Protein AF-A0A6J4K137-F1 (afdb_monomer_lite)

Radius of gyration: 15.62 Å; chains: 1; bounding box: 42×35×48 Å

Structure (mmCIF, N/CA/C/O backbone):
data_AF-A0A6J4K137-F1
#
_entry.id   AF-A0A6J4K137-F1
#
loop_
_atom_site.group_PDB
_atom_site.id
_atom_site.type_symbol
_atom_site.label_atom_id
_atom_site.label_alt_id
_atom_site.label_comp_id
_atom_site.label_asym_id
_atom_site.label_entity_id
_atom_site.label_seq_id
_atom_site.pdbx_PDB_ins_code
_atom_site.Cartn_x
_atom_site.Cartn_y
_atom_site.Cartn_z
_atom_site.occupancy
_atom_site.B_iso_or_equiv
_atom_site.auth_seq_id
_atom_site.auth_comp_id
_atom_site.auth_asym_id
_atom_site.auth_atom_id
_atom_site.pdbx_PDB_model_num
ATOM 1 N N . MET A 1 1 ? 2.353 -20.180 3.075 1.00 78.88 1 MET A N 1
ATOM 2 C CA . MET A 1 1 ? 1.249 -19.734 3.954 1.00 78.88 1 MET A CA 1
ATOM 3 C C . MET A 1 1 ? 0.317 -18.869 3.124 1.00 78.88 1 MET A C 1
ATOM 5 O O . MET A 1 1 ? 0.833 -18.218 2.222 1.00 78.88 1 MET A O 1
ATOM 9 N N . PRO A 1 2 ? -1.005 -18.871 3.358 1.00 92.12 2 PRO A N 1
ATOM 10 C CA . PRO A 1 2 ? -1.891 -17.942 2.659 1.00 92.12 2 PRO A CA 1
ATOM 11 C C . PRO A 1 2 ? -1.481 -16.498 2.978 1.00 92.12 2 PRO A C 1
ATOM 13 O O . PRO A 1 2 ? -0.993 -16.236 4.079 1.00 92.12 2 PRO A O 1
ATOM 16 N N . VAL A 1 3 ? -1.677 -15.563 2.051 1.00 95.50 3 VAL A N 1
ATOM 17 C CA . VAL A 1 3 ? -1.529 -14.118 2.314 1.00 95.50 3 VAL A CA 1
ATOM 18 C C . VAL A 1 3 ? -2.836 -13.545 2.871 1.00 95.50 3 VAL A C 1
ATOM 20 O O . VAL A 1 3 ? -3.879 -14.141 2.603 1.00 95.50 3 VAL A O 1
ATOM 23 N N . PRO A 1 4 ? -2.801 -12.465 3.674 1.00 97.25 4 PRO A N 1
ATOM 24 C CA . PRO A 1 4 ? -4.018 -11.869 4.219 1.00 97.25 4 PRO A CA 1
ATOM 25 C C . PRO A 1 4 ? -5.004 -11.445 3.124 1.00 97.25 4 PRO A C 1
ATOM 27 O O . PRO A 1 4 ? -4.607 -10.842 2.127 1.00 97.25 4 PRO A O 1
ATOM 30 N N . ASP A 1 5 ? -6.282 -11.757 3.315 1.00 97.38 5 ASP A N 1
ATOM 31 C CA . ASP A 1 5 ? -7.391 -11.313 2.468 1.00 97.38 5 ASP A CA 1
ATOM 32 C C . ASP A 1 5 ? -8.244 -10.239 3.170 1.00 97.38 5 ASP A C 1
ATOM 34 O O . ASP A 1 5 ? -7.930 -9.808 4.279 1.00 97.38 5 ASP A O 1
ATOM 38 N N . THR A 1 6 ? -9.335 -9.794 2.541 1.00 97.25 6 THR A N 1
ATOM 39 C CA . THR A 1 6 ? -10.244 -8.788 3.119 1.00 97.25 6 THR A CA 1
ATOM 40 C C . THR A 1 6 ? -10.779 -9.207 4.499 1.00 97.25 6 THR A C 1
ATOM 42 O O . THR A 1 6 ? -10.894 -8.370 5.394 1.00 97.25 6 THR A O 1
ATOM 45 N N . THR A 1 7 ? -11.064 -10.499 4.711 1.00 97.06 7 THR A N 1
ATOM 46 C CA . THR A 1 7 ? -11.598 -11.005 5.989 1.00 97.06 7 THR A CA 1
ATOM 47 C C . THR A 1 7 ? -10.530 -10.986 7.079 1.00 97.06 7 THR A C 1
ATOM 49 O O . THR A 1 7 ? -10.809 -10.590 8.211 1.00 97.06 7 THR A O 1
ATOM 52 N N . ASP A 1 8 ? -9.292 -11.353 6.742 1.00 97.75 8 ASP A N 1
ATOM 53 C CA . ASP A 1 8 ? -8.147 -11.192 7.637 1.00 97.75 8 ASP A CA 1
ATOM 54 C C . ASP A 1 8 ? -7.948 -9.712 8.014 1.00 97.75 8 ASP A C 1
ATOM 56 O O . ASP A 1 8 ? -7.799 -9.390 9.195 1.00 97.75 8 ASP A O 1
ATOM 60 N N . LEU A 1 9 ? -7.989 -8.799 7.038 1.00 97.69 9 LEU A N 1
ATOM 61 C CA . LEU A 1 9 ? -7.774 -7.364 7.262 1.00 97.69 9 LEU A CA 1
ATOM 62 C C . LEU A 1 9 ? -8.861 -6.710 8.120 1.00 97.69 9 LEU A C 1
ATOM 64 O O . LEU A 1 9 ? -8.550 -5.793 8.877 1.00 97.69 9 LEU A O 1
ATOM 68 N N . ALA A 1 10 ? -10.096 -7.213 8.085 1.00 96.94 10 ALA A N 1
ATOM 69 C CA . ALA A 1 10 ? -11.183 -6.731 8.940 1.00 96.94 10 ALA A CA 1
ATOM 70 C C . ALA A 1 10 ? -10.920 -6.935 10.448 1.00 96.94 10 ALA A C 1
ATOM 72 O O . ALA A 1 10 ? -11.607 -6.348 11.284 1.00 96.94 10 ALA A O 1
ATOM 73 N N . ARG A 1 11 ? -9.912 -7.740 10.818 1.00 96.38 11 ARG A N 1
ATOM 74 C CA . ARG A 1 11 ? -9.449 -7.912 12.207 1.00 96.38 11 ARG A CA 1
ATOM 75 C C . ARG A 1 11 ? -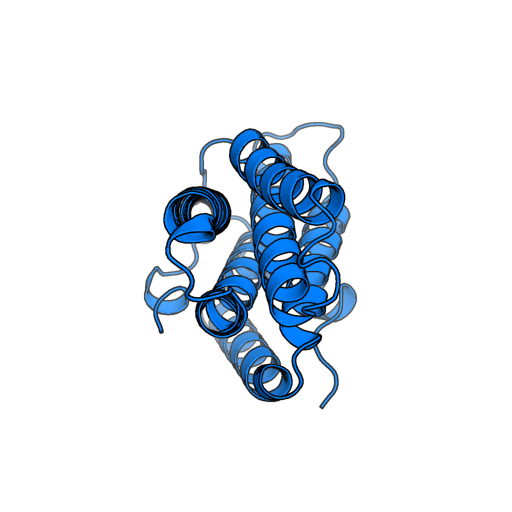8.590 -6.747 12.703 1.00 96.38 11 ARG A C 1
ATOM 77 O O . ARG A 1 11 ? -8.290 -6.691 13.894 1.00 96.38 11 ARG A O 1
ATOM 84 N N . LEU A 1 12 ? -8.146 -5.871 11.804 1.00 97.19 12 LEU A N 1
ATOM 85 C CA . LEU A 1 12 ? -7.357 -4.692 12.127 1.00 97.19 12 LEU A CA 1
ATOM 86 C C . LEU A 1 12 ? -8.262 -3.455 12.253 1.00 97.19 12 LEU A C 1
ATOM 88 O O . LEU A 1 12 ? -9.209 -3.290 11.469 1.00 97.19 12 LEU A O 1
ATOM 92 N N . PRO A 1 13 ? -7.933 -2.532 13.173 1.00 95.88 13 PRO A N 1
ATOM 93 C CA . PRO A 1 13 ? -8.450 -1.173 13.114 1.00 95.88 13 PRO A CA 1
ATOM 94 C C . PRO A 1 13 ? -8.166 -0.524 11.760 1.00 95.88 13 PRO A C 1
ATOM 96 O O . PRO A 1 13 ? -7.189 -0.867 11.085 1.00 95.88 13 PRO A O 1
ATOM 99 N N . LEU A 1 14 ? -8.999 0.444 11.382 1.00 93.12 14 LEU A N 1
ATOM 100 C CA . LEU A 1 14 ? -8.961 1.089 10.068 1.00 93.12 14 LEU A CA 1
ATOM 101 C C . LEU A 1 14 ? -7.546 1.555 9.689 1.00 93.12 14 LEU A C 1
ATOM 103 O O . LEU A 1 14 ? -7.057 1.292 8.593 1.00 93.12 14 LEU A O 1
ATOM 107 N N . TRP A 1 15 ? -6.853 2.201 10.622 1.00 93.12 15 TRP A N 1
ATOM 108 C CA . TRP A 1 15 ? -5.554 2.812 10.347 1.00 93.12 15 TRP A CA 1
ATOM 109 C C . TRP A 1 15 ? -4.420 1.797 10.338 1.00 93.12 15 TRP A C 1
ATOM 111 O O . TRP A 1 15 ? -3.464 1.947 9.580 1.00 93.12 15 TRP A O 1
ATOM 121 N N . ALA A 1 16 ? -4.561 0.715 11.103 1.00 96.00 16 ALA A N 1
ATOM 122 C CA . ALA A 1 16 ? -3.666 -0.427 11.016 1.00 96.00 16 ALA A CA 1
ATOM 123 C C . ALA A 1 16 ? -3.795 -1.129 9.653 1.00 96.00 16 ALA A C 1
ATOM 125 O O . ALA A 1 16 ? -2.780 -1.494 9.064 1.00 96.00 16 ALA A O 1
ATOM 126 N N . ALA A 1 17 ? -5.001 -1.248 9.089 1.00 96.88 17 ALA A N 1
ATOM 127 C CA . ALA A 1 17 ? -5.168 -1.799 7.743 1.00 96.88 17 ALA A CA 1
ATOM 128 C C . ALA A 1 17 ? -4.467 -0.939 6.672 1.00 96.88 17 ALA A C 1
ATOM 130 O O . ALA A 1 17 ? -3.753 -1.477 5.823 1.00 96.88 17 ALA A O 1
ATOM 131 N N . VAL A 1 18 ? -4.587 0.393 6.754 1.00 95.00 18 VAL A N 1
ATOM 132 C CA . VAL A 1 18 ? -3.878 1.319 5.850 1.00 95.00 18 VAL A CA 1
ATOM 133 C C . VAL A 1 18 ? -2.358 1.239 6.042 1.00 95.00 18 VAL A C 1
ATOM 135 O O . VAL A 1 18 ? -1.617 1.152 5.061 1.00 95.00 18 VAL A O 1
ATOM 138 N N . ALA A 1 19 ? -1.875 1.190 7.287 1.00 95.75 19 ALA A N 1
ATOM 139 C CA . ALA A 1 19 ? -0.449 1.026 7.570 1.00 95.75 19 ALA A CA 1
ATOM 140 C C . ALA A 1 19 ? 0.115 -0.274 6.995 1.00 95.75 19 ALA A C 1
ATOM 142 O O . ALA A 1 19 ? 1.207 -0.293 6.424 1.00 95.75 19 ALA A O 1
ATOM 143 N N . PHE A 1 20 ? -0.641 -1.362 7.122 1.00 97.62 20 PHE A N 1
ATOM 144 C CA . PHE A 1 20 ? -0.261 -2.647 6.564 1.00 97.62 20 PHE A CA 1
ATOM 145 C C . PHE A 1 20 ? -0.187 -2.609 5.033 1.00 97.62 20 PHE A C 1
ATOM 147 O O . PHE A 1 20 ? 0.773 -3.123 4.457 1.00 97.62 20 PHE A O 1
ATOM 154 N N . ALA A 1 21 ? -1.146 -1.951 4.374 1.00 96.31 21 ALA A N 1
ATOM 155 C CA . ALA A 1 21 ? -1.122 -1.747 2.928 1.00 96.31 21 ALA A CA 1
ATOM 156 C C . ALA A 1 21 ? 0.125 -0.960 2.482 1.00 96.31 21 ALA A C 1
ATOM 158 O O . ALA A 1 21 ? 0.822 -1.381 1.557 1.00 96.31 21 ALA A O 1
ATOM 159 N N . ALA A 1 22 ? 0.467 0.125 3.187 1.00 95.38 22 ALA A N 1
ATOM 160 C CA . ALA A 1 22 ? 1.680 0.900 2.921 1.00 95.38 22 ALA A CA 1
ATOM 161 C C . ALA A 1 22 ? 2.956 0.057 3.094 1.00 95.38 22 ALA A C 1
ATOM 163 O O . ALA A 1 22 ? 3.841 0.072 2.234 1.00 95.38 22 ALA A O 1
ATOM 164 N N . ARG A 1 23 ? 3.030 -0.754 4.158 1.00 96.25 23 ARG A N 1
ATOM 165 C CA . ARG A 1 23 ? 4.158 -1.667 4.394 1.00 96.25 23 ARG A CA 1
ATOM 166 C C . ARG A 1 23 ? 4.280 -2.727 3.294 1.00 96.25 23 ARG A C 1
ATOM 168 O O . ARG A 1 23 ? 5.391 -3.011 2.847 1.00 96.25 23 ARG A O 1
ATOM 175 N N . CYS A 1 24 ? 3.162 -3.259 2.795 1.00 96.31 24 CYS A N 1
ATOM 176 C CA . CYS A 1 24 ? 3.158 -4.158 1.636 1.00 96.31 24 CYS A CA 1
ATOM 177 C C . CYS A 1 24 ? 3.757 -3.479 0.396 1.00 96.31 24 CYS A C 1
ATOM 179 O O . CYS A 1 24 ? 4.590 -4.081 -0.280 1.00 96.31 24 CYS A O 1
ATOM 181 N N . ALA A 1 25 ? 3.407 -2.217 0.134 1.00 94.62 25 ALA A N 1
ATOM 182 C CA . ALA A 1 25 ? 3.967 -1.448 -0.975 1.00 94.62 25 ALA A CA 1
ATOM 183 C C . ALA A 1 25 ? 5.476 -1.193 -0.828 1.00 94.62 25 ALA A C 1
ATOM 185 O O . ALA A 1 25 ? 6.228 -1.386 -1.785 1.00 94.62 25 ALA A O 1
ATOM 186 N N . ARG A 1 26 ? 5.954 -0.864 0.380 1.00 95.31 26 ARG A N 1
ATOM 187 C CA . ARG A 1 26 ? 7.394 -0.725 0.670 1.00 95.31 26 ARG A CA 1
ATOM 188 C C . ARG A 1 26 ? 8.186 -1.996 0.365 1.00 95.31 26 ARG A C 1
ATOM 190 O O . ARG A 1 26 ? 9.289 -1.909 -0.165 1.00 95.31 26 ARG A O 1
ATOM 197 N N . ARG A 1 27 ? 7.631 -3.183 0.630 1.00 94.25 27 ARG A N 1
ATOM 198 C CA . ARG A 1 27 ? 8.326 -4.462 0.373 1.00 94.25 27 ARG A CA 1
ATOM 199 C C . ARG A 1 27 ? 8.625 -4.722 -1.093 1.00 94.25 27 ARG A C 1
ATOM 201 O O . ARG A 1 27 ? 9.625 -5.365 -1.401 1.00 94.25 27 ARG A O 1
ATOM 208 N N . VAL A 1 28 ? 7.764 -4.251 -1.987 1.00 93.69 28 VAL A N 1
ATOM 209 C CA . VAL A 1 28 ? 7.943 -4.434 -3.431 1.00 93.69 28 VAL A CA 1
ATOM 210 C C . VAL A 1 28 ? 8.637 -3.252 -4.110 1.00 93.69 28 VAL A C 1
ATOM 212 O O . VAL A 1 28 ? 9.032 -3.377 -5.267 1.00 93.69 28 VAL A O 1
ATOM 215 N N . GLN A 1 29 ? 8.907 -2.158 -3.389 1.00 93.38 29 GLN A N 1
ATOM 216 C CA . GLN A 1 29 ? 9.669 -1.012 -3.901 1.00 93.38 29 GLN A CA 1
ATOM 217 C C . GLN A 1 29 ? 11.048 -1.394 -4.479 1.00 93.38 29 GLN A C 1
ATOM 219 O O . GLN A 1 29 ? 11.350 -0.965 -5.595 1.00 93.38 29 GLN A O 1
ATOM 224 N N . PRO A 1 30 ? 11.878 -2.243 -3.833 1.00 93.44 30 PRO A N 1
ATOM 225 C CA . PRO A 1 30 ? 13.164 -2.644 -4.413 1.00 93.44 30 PRO A CA 1
ATOM 226 C C . PRO A 1 30 ? 13.025 -3.414 -5.734 1.00 93.44 30 PRO A C 1
ATOM 228 O O . PRO A 1 30 ? 13.923 -3.384 -6.575 1.00 93.44 30 PRO A O 1
ATOM 231 N N . LEU A 1 31 ? 11.891 -4.091 -5.948 1.00 89.44 31 LEU A N 1
ATOM 232 C CA . LEU A 1 31 ? 11.638 -4.847 -7.175 1.00 89.44 31 LEU A CA 1
ATOM 233 C C . LEU A 1 31 ? 11.397 -3.924 -8.364 1.00 89.44 31 LEU A C 1
ATOM 235 O O . LEU A 1 31 ? 11.809 -4.248 -9.473 1.00 89.44 31 LEU A O 1
ATOM 239 N N . PHE A 1 32 ? 10.778 -2.765 -8.138 1.00 87.56 32 PHE A N 1
ATOM 240 C CA . PHE A 1 32 ? 10.626 -1.750 -9.174 1.00 87.56 32 PHE A CA 1
ATOM 241 C C . PHE A 1 32 ? 11.986 -1.264 -9.674 1.00 87.56 32 PHE A C 1
ATOM 243 O O . PHE A 1 32 ? 12.211 -1.163 -10.878 1.00 87.56 32 PHE A O 1
ATOM 250 N N . GLU A 1 33 ? 12.925 -1.012 -8.762 1.00 86.94 33 GLU A N 1
ATOM 251 C CA . GLU A 1 33 ? 14.274 -0.589 -9.136 1.00 86.94 33 GLU A CA 1
ATOM 252 C C . GLU A 1 33 ? 15.040 -1.660 -9.913 1.00 86.94 33 GLU A C 1
ATOM 254 O O . GLU A 1 33 ? 15.770 -1.323 -10.851 1.00 86.94 33 GLU A O 1
ATOM 259 N N . ALA A 1 34 ? 14.859 -2.926 -9.529 1.00 88.38 34 ALA A N 1
ATOM 260 C CA . ALA A 1 34 ? 15.496 -4.075 -10.160 1.00 88.38 34 ALA A CA 1
ATOM 261 C C . ALA A 1 34 ? 14.893 -4.417 -11.535 1.00 88.38 34 ALA A C 1
ATOM 263 O O . ALA A 1 34 ? 15.639 -4.756 -12.452 1.00 88.38 34 ALA A O 1
ATOM 264 N N . GLY A 1 35 ? 13.568 -4.312 -11.685 1.00 85.69 35 GLY A N 1
ATOM 265 C CA . GLY A 1 35 ? 12.843 -4.612 -12.927 1.00 85.69 35 GLY A CA 1
ATOM 266 C C . GLY A 1 35 ? 12.903 -3.490 -13.968 1.00 85.69 35 GLY A C 1
ATOM 267 O O . GLY A 1 35 ? 12.741 -3.721 -15.167 1.00 85.69 35 GLY A O 1
ATOM 268 N N . TRP A 1 36 ? 13.186 -2.251 -13.552 1.00 86.06 36 TRP A N 1
ATOM 269 C CA . TRP A 1 36 ? 13.257 -1.134 -14.491 1.00 86.06 36 TRP A CA 1
ATOM 270 C C . TRP A 1 36 ? 14.506 -1.204 -15.394 1.00 86.06 36 TRP A C 1
ATOM 272 O O . TRP A 1 36 ? 15.622 -1.404 -14.905 1.00 86.06 36 TRP A O 1
ATOM 282 N N . PRO A 1 37 ? 14.396 -0.941 -16.711 1.00 85.12 37 PRO A N 1
ATOM 283 C CA . PRO A 1 37 ? 15.561 -0.927 -17.590 1.00 85.12 37 PRO A CA 1
ATOM 284 C C . PRO A 1 37 ? 16.574 0.163 -17.235 1.00 85.12 37 PRO A C 1
ATOM 286 O O . PRO A 1 37 ? 16.256 1.351 -17.172 1.00 85.12 37 PRO A O 1
ATOM 289 N N . GLN A 1 38 ? 17.845 -0.219 -17.145 1.00 84.62 38 GLN A N 1
ATOM 290 C CA . GLN A 1 38 ? 18.932 0.672 -16.714 1.00 84.62 38 GLN A CA 1
ATOM 291 C C . GLN A 1 38 ? 19.494 1.572 -17.835 1.00 84.62 38 GLN A C 1
ATOM 293 O O . GLN A 1 38 ? 20.560 2.171 -17.696 1.00 84.62 38 GLN A O 1
ATOM 298 N N . THR A 1 39 ? 18.799 1.690 -18.972 1.00 87.75 39 THR A N 1
ATOM 299 C CA . THR A 1 39 ? 19.278 2.512 -20.096 1.00 87.75 39 THR A CA 1
ATOM 300 C C . THR A 1 39 ? 19.012 4.000 -19.855 1.00 87.75 39 THR A C 1
ATOM 302 O O . THR A 1 39 ? 17.992 4.387 -19.282 1.00 87.75 39 THR A O 1
ATOM 305 N N . ALA A 1 40 ? 19.900 4.864 -20.359 1.00 90.50 40 ALA A N 1
ATOM 306 C CA . ALA A 1 40 ? 19.766 6.317 -20.215 1.00 90.50 40 ALA A CA 1
ATOM 307 C C . ALA A 1 40 ? 18.433 6.861 -20.765 1.00 90.50 40 ALA A C 1
ATOM 309 O O . ALA A 1 40 ? 17.885 7.808 -20.202 1.00 90.50 40 ALA A O 1
ATOM 310 N N . LYS A 1 41 ? 17.879 6.217 -21.804 1.00 88.88 41 LYS A N 1
ATOM 311 C CA . LYS A 1 41 ? 16.588 6.561 -22.418 1.00 88.88 41 LYS A CA 1
ATOM 312 C C . LYS A 1 41 ? 15.437 6.576 -21.406 1.00 88.88 41 LYS A C 1
ATOM 314 O O . LYS A 1 41 ? 14.561 7.426 -21.505 1.00 88.88 41 LYS A O 1
ATOM 319 N N . PHE A 1 42 ? 15.445 5.665 -20.431 1.00 86.50 42 PHE A N 1
ATOM 320 C CA . PHE A 1 42 ? 14.340 5.499 -19.479 1.00 86.50 42 PHE A CA 1
ATOM 321 C C . PHE A 1 42 ? 14.608 6.111 -18.107 1.00 86.50 42 PHE A C 1
ATOM 323 O O . PHE A 1 42 ? 13.759 6.008 -17.228 1.00 86.50 42 PHE A O 1
ATOM 330 N N . ARG A 1 43 ? 15.755 6.773 -17.909 1.00 88.56 43 ARG A N 1
ATOM 331 C CA . ARG A 1 43 ? 16.142 7.329 -16.605 1.00 88.56 43 ARG A CA 1
ATOM 332 C C . ARG A 1 43 ? 15.120 8.337 -16.075 1.00 88.56 43 ARG A C 1
ATOM 334 O O . ARG A 1 43 ? 14.761 8.274 -14.905 1.00 88.56 43 ARG A O 1
ATOM 341 N N . ARG A 1 44 ? 14.656 9.254 -16.931 1.00 88.69 44 ARG A N 1
ATOM 342 C CA . ARG A 1 44 ? 13.680 10.285 -16.548 1.00 88.69 44 ARG A CA 1
ATOM 343 C C . ARG A 1 44 ? 12.328 9.667 -16.193 1.00 88.69 44 ARG A C 1
ATOM 345 O O . ARG A 1 44 ? 11.832 9.920 -15.105 1.00 88.69 44 ARG A O 1
ATOM 352 N N . ALA A 1 45 ? 11.801 8.808 -17.067 1.00 86.50 45 ALA A N 1
ATOM 353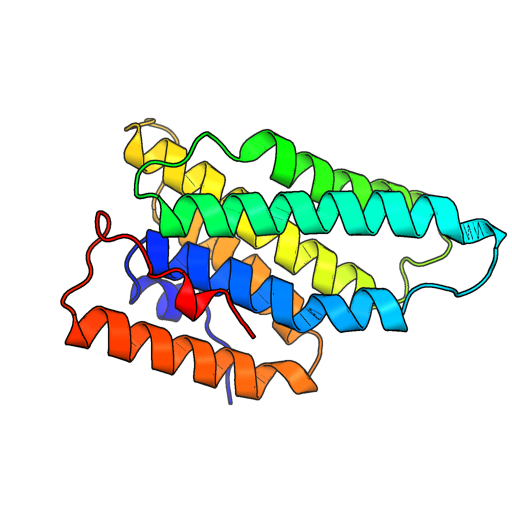 C CA . ALA A 1 45 ? 10.548 8.101 -16.820 1.00 86.50 45 ALA A CA 1
ATOM 354 C C . ALA A 1 45 ? 10.617 7.285 -15.519 1.00 86.50 45 ALA A C 1
ATOM 356 O O . ALA A 1 45 ? 9.721 7.393 -14.697 1.00 86.50 45 ALA A O 1
ATOM 357 N N . ARG A 1 46 ? 11.720 6.560 -15.267 1.00 87.44 46 ARG A N 1
ATOM 358 C CA . ARG A 1 46 ? 11.937 5.835 -14.003 1.00 87.44 46 ARG A CA 1
ATOM 359 C C . ARG A 1 46 ? 11.796 6.742 -12.787 1.00 87.44 46 ARG A C 1
ATOM 361 O O . ARG A 1 46 ? 11.138 6.368 -11.828 1.00 87.44 46 ARG A O 1
ATOM 368 N N . ALA A 1 47 ? 12.457 7.898 -12.814 1.00 89.44 4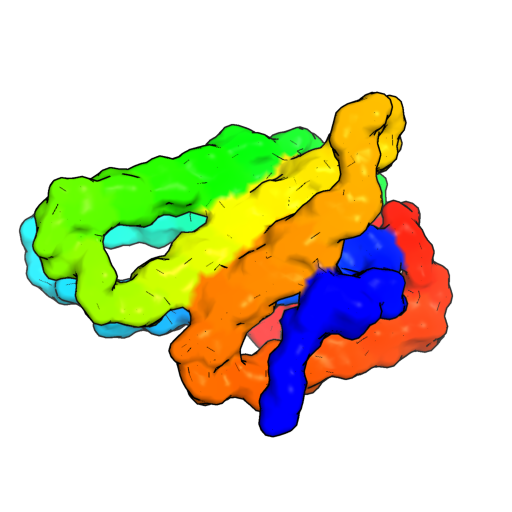7 ALA A N 1
ATOM 369 C CA . ALA A 1 47 ? 12.463 8.826 -11.691 1.00 89.44 47 ALA A CA 1
ATOM 370 C C . ALA A 1 47 ? 11.072 9.427 -11.447 1.00 89.44 47 ALA A C 1
ATOM 372 O O . ALA A 1 47 ? 10.638 9.500 -10.303 1.00 89.44 47 ALA A O 1
ATOM 373 N N . GLU A 1 48 ? 10.359 9.809 -12.510 1.00 87.31 48 GLU A N 1
ATOM 374 C CA . GLU A 1 48 ? 8.987 10.328 -12.421 1.00 87.31 48 GLU A CA 1
ATOM 375 C C . GLU A 1 48 ? 8.027 9.277 -11.839 1.00 87.31 48 GLU A C 1
ATOM 377 O O . GLU A 1 48 ? 7.229 9.585 -10.956 1.00 87.31 48 GLU A O 1
ATOM 382 N N . GLN A 1 49 ? 8.173 8.025 -12.270 1.00 87.00 49 GLN A N 1
ATOM 383 C CA . GLN A 1 49 ? 7.365 6.884 -11.836 1.00 87.00 49 GLN A CA 1
ATOM 384 C C . GLN A 1 49 ? 7.656 6.496 -10.386 1.00 87.00 49 GLN A C 1
ATOM 386 O O . GLN A 1 49 ? 6.742 6.424 -9.571 1.00 87.00 49 GLN A O 1
ATOM 391 N N . ALA A 1 50 ? 8.936 6.347 -10.030 1.00 89.38 50 ALA A N 1
ATOM 392 C CA . ALA A 1 50 ? 9.353 6.115 -8.651 1.00 89.38 50 ALA A CA 1
ATOM 393 C C . ALA A 1 50 ? 8.828 7.216 -7.722 1.00 89.38 50 ALA A C 1
ATOM 395 O O . ALA A 1 50 ? 8.313 6.921 -6.651 1.00 89.38 50 ALA A O 1
ATOM 396 N N . ALA A 1 51 ? 8.907 8.481 -8.146 1.00 89.06 51 ALA A N 1
ATOM 397 C CA . ALA A 1 51 ? 8.411 9.601 -7.361 1.00 89.06 51 ALA A CA 1
ATOM 398 C C . ALA A 1 51 ? 6.883 9.584 -7.199 1.00 89.06 51 ALA A C 1
ATOM 400 O O . ALA A 1 51 ? 6.396 9.986 -6.146 1.00 89.06 51 ALA A O 1
ATOM 401 N N . ALA A 1 52 ? 6.117 9.163 -8.211 1.00 87.06 52 ALA A N 1
ATOM 402 C CA . ALA A 1 52 ? 4.662 9.027 -8.100 1.00 87.06 52 ALA A CA 1
ATOM 403 C C . ALA A 1 52 ? 4.275 7.924 -7.102 1.00 87.06 52 ALA A C 1
ATOM 405 O O . ALA A 1 52 ? 3.490 8.166 -6.186 1.00 87.06 52 ALA A O 1
ATOM 406 N N . LEU A 1 53 ? 4.901 6.752 -7.221 1.00 89.25 53 LEU A N 1
ATOM 407 C CA . LEU A 1 53 ? 4.659 5.606 -6.342 1.00 89.25 53 LEU A CA 1
ATOM 408 C C . LEU A 1 53 ? 5.090 5.900 -4.896 1.00 89.25 53 LEU A C 1
ATOM 410 O O . LEU A 1 53 ? 4.363 5.588 -3.955 1.00 89.25 53 LEU A O 1
ATOM 414 N N . GLU A 1 54 ? 6.216 6.592 -4.711 1.00 92.19 54 GLU A N 1
ATOM 415 C CA . GLU A 1 54 ? 6.672 7.066 -3.401 1.00 92.19 54 GLU A CA 1
ATOM 416 C C . GLU A 1 54 ? 5.664 8.026 -2.754 1.00 92.19 54 GLU A C 1
ATOM 418 O O . GLU A 1 54 ? 5.353 7.885 -1.572 1.00 92.19 54 GLU A O 1
ATOM 423 N N . ARG A 1 55 ? 5.107 8.981 -3.516 1.00 88.44 55 ARG A N 1
ATOM 424 C CA . ARG A 1 55 ? 4.083 9.905 -2.997 1.00 88.44 55 ARG A CA 1
ATOM 425 C C . ARG A 1 55 ? 2.829 9.166 -2.534 1.00 88.44 55 ARG A C 1
ATOM 427 O O . ARG A 1 55 ? 2.301 9.511 -1.479 1.00 88.44 55 ARG A O 1
ATOM 434 N N . ALA A 1 56 ? 2.376 8.165 -3.288 1.00 89.06 56 ALA A N 1
ATOM 435 C CA . ALA A 1 56 ? 1.215 7.351 -2.935 1.00 89.06 56 ALA A CA 1
ATOM 436 C C . ALA A 1 56 ? 1.423 6.599 -1.610 1.00 89.06 56 ALA A C 1
ATOM 438 O O . ALA A 1 56 ? 0.588 6.680 -0.707 1.00 89.06 56 ALA A O 1
ATOM 439 N N . ILE A 1 57 ? 2.582 5.956 -1.439 1.00 92.25 57 ILE A N 1
ATOM 440 C CA . ILE A 1 57 ? 2.928 5.263 -0.190 1.00 92.25 57 ILE A CA 1
ATOM 441 C C . ILE A 1 57 ? 3.028 6.254 0.971 1.00 92.25 57 ILE A C 1
ATOM 443 O O . ILE A 1 57 ? 2.424 6.036 2.019 1.00 92.25 57 ILE A O 1
ATOM 447 N N . ALA A 1 58 ? 3.713 7.381 0.772 1.00 91.31 58 ALA A N 1
ATOM 448 C CA . ALA A 1 58 ? 3.882 8.400 1.803 1.00 91.31 58 ALA A CA 1
ATOM 449 C C . ALA A 1 58 ? 2.553 9.044 2.243 1.00 91.31 58 ALA A C 1
ATOM 451 O O . ALA A 1 58 ? 2.452 9.548 3.362 1.00 91.31 58 ALA A O 1
ATOM 452 N N . VAL A 1 59 ? 1.527 9.082 1.386 1.00 89.75 59 VAL A N 1
ATOM 453 C CA . VAL A 1 59 ? 0.166 9.483 1.785 1.00 89.75 59 VAL A CA 1
ATOM 454 C C . VAL A 1 59 ? -0.437 8.464 2.749 1.00 89.75 59 VAL A C 1
ATOM 456 O O . VAL A 1 59 ? -0.894 8.856 3.821 1.00 89.75 59 VAL A O 1
ATOM 459 N N . ALA A 1 60 ? -0.369 7.172 2.423 1.00 91.75 60 ALA A N 1
ATOM 460 C CA . ALA A 1 60 ? -0.893 6.115 3.285 1.00 91.75 60 ALA A CA 1
ATOM 461 C C . ALA A 1 60 ? -0.170 6.037 4.641 1.00 91.75 60 ALA A C 1
ATOM 463 O O . ALA A 1 60 ? -0.816 5.925 5.684 1.00 91.75 60 ALA A O 1
ATOM 464 N N . GLU A 1 61 ? 1.160 6.173 4.646 1.00 93.31 61 GLU A N 1
ATOM 465 C CA . GLU A 1 61 ? 1.969 6.219 5.873 1.00 93.31 61 GLU A CA 1
ATOM 466 C C . GLU A 1 61 ? 1.585 7.414 6.757 1.00 93.31 61 GLU A C 1
ATOM 468 O O . GLU A 1 61 ? 1.361 7.256 7.958 1.00 93.31 61 GLU A O 1
ATOM 473 N N . ARG A 1 62 ? 1.455 8.613 6.169 1.00 89.88 62 ARG A N 1
ATOM 474 C CA . ARG A 1 62 ? 1.052 9.819 6.911 1.00 89.88 62 ARG A CA 1
ATOM 475 C C . ARG A 1 62 ? -0.353 9.696 7.480 1.00 89.88 62 ARG A C 1
ATOM 477 O O . ARG A 1 62 ? -0.541 10.030 8.647 1.00 89.88 62 ARG A O 1
ATOM 484 N N . PHE A 1 63 ? -1.306 9.196 6.693 1.00 88.69 63 PHE A N 1
ATOM 485 C CA . PHE A 1 63 ? -2.673 8.969 7.157 1.00 88.69 63 PHE A CA 1
ATOM 486 C C . PHE A 1 63 ? -2.690 8.064 8.391 1.00 88.69 63 PHE A C 1
ATOM 488 O O . PHE A 1 63 ? -3.213 8.447 9.438 1.00 88.69 63 PHE A O 1
ATOM 495 N N . ALA A 1 64 ? -2.044 6.899 8.298 1.00 92.25 64 ALA A N 1
ATOM 496 C CA . ALA A 1 64 ? -2.029 5.934 9.387 1.00 92.25 64 ALA A CA 1
ATOM 497 C C . ALA A 1 64 ? -1.276 6.432 10.637 1.00 92.25 64 ALA A C 1
ATOM 499 O O . ALA A 1 64 ? -1.608 6.025 11.751 1.00 92.25 64 ALA A O 1
ATOM 500 N N . ALA A 1 65 ? -0.285 7.315 10.474 1.00 91.25 65 ALA A N 1
ATOM 501 C CA . ALA A 1 65 ? 0.504 7.867 11.575 1.00 91.25 65 ALA A CA 1
ATOM 502 C C . ALA A 1 65 ? -0.141 9.071 12.290 1.00 91.25 65 ALA A C 1
ATOM 504 O O . ALA A 1 65 ? 0.167 9.313 13.455 1.00 91.25 65 ALA A O 1
ATOM 505 N N . GLN A 1 66 ? -0.975 9.866 11.610 1.00 83.00 66 GLN A N 1
ATOM 506 C CA . GLN A 1 66 ? -1.397 11.192 12.103 1.00 83.00 66 GLN A CA 1
ATOM 507 C C . GLN A 1 66 ? -2.805 11.266 12.673 1.00 83.00 66 GLN A C 1
ATOM 509 O O . GLN A 1 66 ? -3.211 12.317 13.158 1.00 83.00 66 GLN A O 1
ATOM 514 N N . ALA A 1 67 ? -3.550 10.177 12.637 1.00 64.06 67 ALA A N 1
ATOM 515 C CA . ALA A 1 67 ? -4.867 10.113 13.232 1.00 64.06 67 ALA A CA 1
ATOM 516 C C . ALA A 1 67 ? -5.980 11.031 12.694 1.00 64.06 67 ALA A C 1
ATOM 518 O O . ALA A 1 67 ? -7.063 11.091 13.275 1.00 64.06 67 ALA A O 1
ATOM 519 N N . ALA A 1 68 ? -5.714 11.749 11.605 1.00 59.78 68 ALA A N 1
ATOM 520 C CA . ALA A 1 68 ? -6.638 12.630 10.888 1.00 59.78 68 ALA A CA 1
ATOM 521 C C . ALA A 1 68 ? -5.903 13.232 9.672 1.00 59.78 68 ALA A C 1
ATOM 523 O O . ALA A 1 68 ? -5.760 14.449 9.559 1.00 59.78 68 ALA A O 1
ATOM 524 N N . GLY A 1 69 ? -5.322 12.381 8.819 1.00 55.25 69 GLY A N 1
ATOM 525 C CA . GLY A 1 69 ? -4.536 12.842 7.671 1.00 55.25 69 GLY A CA 1
ATOM 526 C C . GLY A 1 69 ? -5.384 13.552 6.610 1.00 55.25 69 GLY A C 1
ATOM 527 O O . GLY A 1 69 ? -6.570 13.267 6.464 1.00 55.25 69 GLY A O 1
ATOM 528 N N . GLU A 1 70 ? -4.760 14.463 5.858 1.00 57.69 70 GLU A N 1
ATOM 529 C CA . GLU A 1 70 ? -5.386 15.093 4.688 1.00 57.69 70 GLU A CA 1
ATOM 530 C C . GLU A 1 70 ? -5.782 14.060 3.607 1.00 57.69 70 GLU A C 1
ATOM 532 O O . GLU A 1 70 ? -5.136 13.009 3.516 1.00 57.69 70 GLU A O 1
ATOM 537 N N . PRO A 1 71 ? -6.803 14.357 2.772 1.00 59.47 71 PRO A N 1
ATOM 538 C CA . PRO A 1 71 ? -7.279 13.461 1.715 1.00 59.47 71 PRO A CA 1
ATOM 539 C C . PRO A 1 71 ? -6.160 12.983 0.778 1.00 59.47 71 PRO A C 1
ATOM 541 O O . PRO A 1 71 ? -5.260 13.746 0.411 1.00 59.47 71 PRO A O 1
ATOM 544 N N . GLY A 1 72 ? -6.232 11.716 0.365 1.00 59.59 72 GLY A N 1
ATOM 545 C CA . GLY A 1 72 ? -5.177 11.017 -0.374 1.00 59.59 72 GLY A CA 1
ATOM 546 C C . GLY A 1 72 ? -5.438 10.820 -1.871 1.00 59.59 72 GLY A C 1
ATOM 547 O O . GLY A 1 72 ? -4.535 10.378 -2.586 1.00 59.59 72 GLY A O 1
ATOM 548 N N . TYR A 1 73 ? -6.639 11.153 -2.355 1.00 63.12 73 TYR A N 1
ATOM 549 C CA . TYR A 1 73 ? -7.148 10.778 -3.680 1.00 63.12 73 TYR A CA 1
ATOM 550 C C . TYR A 1 73 ? -6.209 11.153 -4.832 1.00 63.12 73 TYR A C 1
ATOM 552 O O . TYR A 1 73 ? -5.975 10.356 -5.742 1.00 63.12 73 TYR A O 1
ATOM 560 N N . SER A 1 74 ? -5.622 12.354 -4.788 1.00 66.69 74 SER A N 1
ATOM 561 C CA . SER A 1 74 ? -4.727 12.840 -5.846 1.00 66.69 74 SER A CA 1
ATOM 562 C C . SER A 1 74 ? -3.453 12.002 -5.972 1.00 66.69 74 SER A C 1
ATOM 564 O O . SER A 1 74 ? -3.013 11.729 -7.085 1.00 66.69 74 SER A O 1
ATOM 566 N N . ALA A 1 75 ? -2.888 11.526 -4.859 1.00 61.97 75 ALA A N 1
ATOM 567 C CA . ALA A 1 75 ? -1.692 10.687 -4.880 1.00 61.97 75 ALA A CA 1
ATOM 568 C C . ALA A 1 75 ? -1.988 9.258 -5.359 1.00 61.97 75 ALA A C 1
ATOM 570 O O . ALA A 1 75 ? -1.140 8.643 -6.002 1.00 61.97 75 ALA A O 1
ATOM 571 N N . ALA A 1 76 ? -3.184 8.738 -5.069 1.00 65.94 76 ALA A N 1
ATOM 572 C CA . ALA A 1 76 ? -3.620 7.432 -5.554 1.00 65.94 76 ALA A CA 1
ATOM 573 C C . ALA A 1 76 ? -3.834 7.438 -7.078 1.00 65.94 76 ALA A C 1
ATOM 575 O O . ALA A 1 76 ? -3.293 6.584 -7.780 1.00 65.94 76 ALA A O 1
ATOM 576 N N . ALA A 1 77 ? -4.534 8.457 -7.593 1.00 71.75 77 ALA A N 1
ATOM 577 C CA . ALA A 1 77 ? -4.736 8.646 -9.028 1.00 71.75 77 ALA A CA 1
ATOM 578 C C . ALA A 1 77 ? -3.410 8.867 -9.777 1.00 71.75 77 ALA A C 1
ATOM 580 O O . ALA A 1 77 ? -3.211 8.309 -10.854 1.00 71.75 77 ALA A O 1
ATOM 581 N N . ASP A 1 78 ? -2.475 9.625 -9.190 1.00 68.31 78 ASP A N 1
ATOM 582 C CA . ASP A 1 78 ? -1.117 9.788 -9.721 1.00 68.31 78 ASP A CA 1
ATOM 583 C C . ASP A 1 78 ? -0.396 8.438 -9.893 1.00 68.31 78 ASP A C 1
ATOM 585 O O . ASP A 1 78 ? 0.281 8.240 -10.901 1.00 68.31 78 ASP A O 1
ATOM 589 N N . ALA A 1 79 ? -0.523 7.511 -8.934 1.00 68.69 79 ALA A N 1
ATOM 590 C CA . ALA A 1 79 ? 0.114 6.193 -9.001 1.00 68.69 79 ALA A CA 1
ATOM 591 C C . ALA A 1 79 ? -0.488 5.293 -10.092 1.00 68.69 79 ALA A C 1
ATOM 593 O O . ALA A 1 79 ? 0.271 4.685 -10.850 1.00 68.69 79 ALA A O 1
ATOM 594 N N . ASP A 1 80 ? -1.820 5.249 -10.214 1.00 73.75 80 ASP A N 1
ATOM 595 C CA . ASP A 1 80 ? -2.494 4.508 -11.292 1.00 73.75 80 ASP A CA 1
ATOM 596 C C . ASP A 1 80 ? -2.128 5.107 -12.668 1.00 73.75 80 ASP A C 1
ATOM 598 O O . ASP A 1 80 ? -1.704 4.386 -13.574 1.00 73.75 80 ASP A O 1
ATOM 602 N N . HIS A 1 81 ? -2.158 6.439 -12.814 1.00 71.56 81 HIS A N 1
ATOM 603 C CA . HIS A 1 81 ? -1.780 7.115 -14.061 1.00 71.56 81 HIS A CA 1
ATOM 604 C C . HIS A 1 81 ? -0.329 6.881 -14.471 1.00 71.56 81 HIS A C 1
ATOM 606 O O . HIS A 1 81 ? -0.036 6.758 -15.665 1.00 71.56 81 HIS A O 1
ATOM 612 N N . ALA A 1 82 ? 0.589 6.823 -13.506 1.00 66.94 82 ALA A N 1
ATOM 613 C CA . ALA A 1 82 ? 1.985 6.529 -13.778 1.00 66.94 82 ALA A CA 1
ATOM 614 C C . ALA A 1 82 ? 2.096 5.159 -14.491 1.00 66.94 82 ALA A C 1
ATOM 616 O O . ALA A 1 82 ? 2.743 5.021 -15.536 1.00 66.94 82 ALA A O 1
ATOM 617 N N . VAL A 1 83 ? 1.340 4.170 -14.032 1.00 66.06 83 VAL A N 1
ATOM 618 C CA . VAL A 1 83 ? 1.411 2.795 -14.538 1.00 66.06 83 VAL A CA 1
ATOM 619 C C . VAL A 1 83 ? 0.623 2.605 -15.822 1.00 66.06 83 VAL A C 1
ATOM 621 O O . VAL A 1 83 ? 1.095 1.909 -16.725 1.00 66.06 83 VAL A O 1
ATOM 624 N N . ASP A 1 84 ? -0.506 3.289 -15.972 1.00 70.25 84 ASP A N 1
ATOM 625 C CA . ASP A 1 84 ? -1.234 3.354 -17.237 1.00 70.25 84 ASP A CA 1
ATOM 626 C C . ASP A 1 84 ? -0.368 3.970 -18.335 1.00 70.25 84 ASP A C 1
ATOM 628 O O . ASP A 1 84 ? -0.282 3.426 -19.437 1.00 70.25 84 ASP A O 1
ATOM 632 N N . ALA A 1 85 ? 0.355 5.055 -18.035 1.00 64.25 85 ALA A N 1
ATOM 633 C CA . ALA A 1 85 ? 1.286 5.666 -18.978 1.00 64.25 85 ALA A CA 1
ATOM 634 C C . ALA A 1 85 ? 2.417 4.701 -19.373 1.00 64.25 85 ALA A C 1
ATOM 636 O O . ALA A 1 85 ? 2.827 4.655 -20.536 1.00 64.25 85 ALA A O 1
ATOM 637 N N . GLN A 1 86 ? 2.904 3.886 -18.434 1.00 63.44 86 GLN A N 1
ATOM 638 C CA . GLN A 1 86 ? 3.913 2.866 -18.712 1.00 63.44 86 GLN A CA 1
ATOM 639 C C . GLN A 1 86 ? 3.364 1.693 -19.537 1.00 63.44 86 GLN A C 1
ATOM 641 O O . GLN A 1 86 ? 4.038 1.208 -20.452 1.00 63.44 86 GLN A O 1
ATOM 646 N N . THR A 1 87 ? 2.144 1.255 -19.235 1.00 66.50 87 THR A N 1
ATOM 647 C CA . THR A 1 87 ? 1.433 0.188 -19.946 1.00 66.50 87 THR A CA 1
ATOM 648 C C . THR A 1 87 ? 1.125 0.615 -21.377 1.00 66.50 87 THR A C 1
ATOM 650 O O . THR A 1 87 ? 1.448 -0.107 -22.321 1.00 66.50 87 THR A O 1
ATOM 653 N N . ALA A 1 88 ? 0.606 1.832 -21.557 1.00 60.44 88 ALA A N 1
ATOM 654 C CA . ALA A 1 88 ? 0.328 2.437 -22.855 1.00 60.44 88 ALA A CA 1
ATOM 655 C C . ALA A 1 88 ? 1.602 2.657 -23.690 1.00 60.44 88 ALA A C 1
ATOM 657 O O . ALA A 1 88 ? 1.563 2.553 -24.915 1.00 60.44 88 ALA A O 1
ATOM 658 N N . ALA A 1 89 ? 2.754 2.884 -23.046 1.00 56.09 89 ALA A N 1
ATOM 659 C CA . ALA A 1 89 ? 4.048 2.949 -23.726 1.00 56.09 89 ALA A CA 1
ATOM 660 C C . ALA A 1 89 ? 4.543 1.582 -24.253 1.00 56.09 89 ALA A C 1
ATOM 662 O O . ALA A 1 89 ? 5.573 1.531 -24.929 1.00 56.09 89 ALA A O 1
ATOM 663 N N . GLY A 1 90 ? 3.837 0.478 -23.961 1.00 51.78 90 GLY A N 1
ATOM 664 C CA . GLY A 1 90 ? 3.991 -0.841 -24.591 1.00 51.78 90 GLY A CA 1
ATOM 665 C C . GLY A 1 90 ? 5.318 -1.564 -24.338 1.00 51.78 90 GLY A C 1
ATOM 666 O O . GLY A 1 90 ? 5.533 -2.648 -24.871 1.00 51.78 90 GLY A O 1
ATOM 667 N N . GLN A 1 91 ? 6.227 -0.981 -23.553 1.00 58.31 91 GLN A N 1
ATOM 668 C CA . GLN A 1 91 ? 7.616 -1.445 -23.444 1.00 58.31 91 GLN A CA 1
ATOM 669 C C . GLN A 1 91 ? 7.901 -2.252 -22.170 1.00 58.31 91 GLN A C 1
ATOM 671 O O . GLN A 1 91 ? 8.880 -2.993 -22.152 1.00 58.31 91 GLN A O 1
ATOM 676 N N . PHE A 1 92 ? 7.050 -2.161 -21.137 1.00 58.66 92 PHE A N 1
ATOM 677 C CA . PHE A 1 92 ? 7.323 -2.748 -19.810 1.00 58.66 92 PHE A CA 1
ATOM 678 C C . PHE A 1 92 ? 6.139 -3.461 -19.152 1.00 58.66 92 PHE A C 1
ATOM 680 O O . PHE A 1 92 ? 6.299 -3.997 -18.061 1.00 58.66 92 PHE A O 1
ATOM 687 N N . ALA A 1 93 ? 4.986 -3.537 -19.825 1.00 51.41 93 ALA A N 1
ATOM 688 C CA . ALA A 1 93 ? 3.776 -4.208 -19.334 1.00 51.41 93 ALA A CA 1
ATOM 689 C C . ALA A 1 93 ? 3.963 -5.713 -19.022 1.00 51.41 93 ALA A C 1
ATOM 691 O O . ALA A 1 93 ? 3.063 -6.352 -18.489 1.00 51.41 93 ALA A O 1
ATOM 692 N N . ALA A 1 94 ? 5.119 -6.292 -19.365 1.00 56.59 94 ALA A N 1
ATOM 693 C CA . ALA A 1 94 ? 5.452 -7.683 -19.083 1.00 56.59 94 ALA A CA 1
ATOM 694 C C . ALA A 1 94 ? 6.184 -7.896 -17.745 1.00 56.59 94 ALA A C 1
ATOM 696 O O . ALA A 1 94 ? 6.240 -9.038 -17.282 1.00 56.59 94 ALA A O 1
ATOM 697 N N . ASP A 1 95 ? 6.754 -6.854 -17.121 1.00 76.81 95 ASP A N 1
ATOM 698 C CA . ASP A 1 95 ? 7.461 -7.044 -15.853 1.00 76.81 95 ASP A CA 1
ATOM 699 C C . ASP A 1 95 ? 6.490 -6.996 -14.672 1.00 76.81 95 ASP A C 1
ATOM 701 O O . ASP A 1 95 ? 6.051 -5.938 -14.213 1.00 76.81 95 ASP A O 1
ATOM 705 N N . LYS A 1 96 ? 6.190 -8.190 -14.156 1.00 80.25 96 LYS A N 1
ATOM 706 C CA . LYS A 1 96 ? 5.328 -8.400 -12.993 1.00 80.25 96 LYS A CA 1
ATOM 707 C C . LYS A 1 96 ? 5.776 -7.596 -11.771 1.00 80.25 96 LYS A C 1
ATOM 709 O O . LYS A 1 96 ? 4.921 -7.239 -10.972 1.00 80.25 96 LYS A O 1
ATOM 714 N N . ALA A 1 97 ? 7.068 -7.300 -11.615 1.00 83.62 97 ALA A N 1
ATOM 715 C CA . ALA A 1 97 ? 7.576 -6.526 -10.482 1.00 83.62 97 ALA A CA 1
ATOM 716 C C . ALA A 1 97 ? 7.073 -5.077 -10.481 1.00 83.62 97 ALA A C 1
ATOM 718 O O . ALA A 1 97 ? 6.766 -4.520 -9.427 1.00 83.62 97 ALA A O 1
ATOM 719 N N . ILE A 1 98 ? 6.964 -4.471 -11.663 1.00 83.44 98 ILE A N 1
ATOM 720 C CA . ILE A 1 98 ? 6.527 -3.084 -11.810 1.00 83.44 98 ILE A CA 1
ATOM 721 C C . ILE A 1 98 ? 5.028 -2.988 -11.520 1.00 83.44 98 ILE A C 1
ATOM 723 O O . ILE A 1 98 ? 4.615 -2.160 -10.710 1.00 83.44 98 ILE A O 1
ATOM 727 N N . THR A 1 99 ? 4.226 -3.881 -12.109 1.00 84.88 99 THR A N 1
ATOM 728 C CA . THR A 1 99 ? 2.783 -3.965 -11.835 1.00 84.88 99 THR A CA 1
ATOM 729 C C . THR A 1 99 ? 2.506 -4.282 -10.363 1.00 84.88 99 THR A C 1
ATOM 731 O O . THR A 1 99 ? 1.629 -3.674 -9.760 1.00 84.88 99 THR A O 1
ATOM 734 N N . ALA A 1 100 ? 3.294 -5.169 -9.746 1.00 88.06 100 ALA A N 1
ATOM 735 C CA . ALA A 1 100 ? 3.186 -5.483 -8.323 1.00 88.06 100 ALA A CA 1
ATOM 736 C C . ALA A 1 100 ? 3.361 -4.245 -7.432 1.00 88.06 100 ALA A C 1
ATOM 738 O O . ALA A 1 100 ? 2.573 -4.032 -6.512 1.00 88.06 100 ALA A O 1
ATOM 739 N N . TYR A 1 101 ? 4.389 -3.431 -7.703 1.00 89.00 101 TYR A N 1
ATOM 740 C CA . TYR A 1 101 ? 4.663 -2.222 -6.926 1.00 89.00 101 TYR A CA 1
ATOM 741 C C . TYR A 1 101 ? 3.582 -1.157 -7.112 1.00 89.00 101 TYR A C 1
ATOM 743 O O . TYR A 1 101 ? 3.136 -0.556 -6.138 1.00 89.00 101 TYR A O 1
ATOM 751 N N . ALA A 1 102 ? 3.124 -0.985 -8.347 1.00 86.00 102 ALA A N 1
ATOM 752 C CA . ALA A 1 102 ? 2.026 -0.105 -8.708 1.00 86.00 102 ALA A CA 1
ATOM 753 C C . ALA A 1 102 ? 0.730 -0.416 -7.961 1.00 86.00 102 ALA A C 1
ATOM 755 O O . ALA A 1 102 ? 0.205 0.436 -7.248 1.00 86.00 102 ALA A O 1
ATOM 756 N N . ASP A 1 103 ? 0.254 -1.657 -8.080 1.00 88.50 103 ASP A N 1
ATOM 757 C CA . ASP A 1 103 ? -0.974 -2.100 -7.426 1.00 88.50 103 ASP A CA 1
ATOM 758 C C . ASP A 1 103 ? -0.869 -1.998 -5.905 1.00 88.50 103 ASP A C 1
ATOM 760 O O . ASP A 1 103 ? -1.845 -1.649 -5.236 1.00 88.50 103 ASP A O 1
ATOM 764 N N . ALA A 1 104 ? 0.324 -2.262 -5.361 1.00 91.31 104 ALA A N 1
ATOM 765 C CA . ALA A 1 104 ? 0.602 -2.088 -3.946 1.00 91.31 104 ALA A CA 1
ATOM 766 C C . ALA A 1 104 ? 0.509 -0.623 -3.499 1.00 91.31 104 ALA A C 1
ATOM 768 O O . ALA A 1 104 ? -0.191 -0.319 -2.532 1.00 91.31 104 ALA A O 1
ATOM 769 N N . ALA A 1 105 ? 1.168 0.289 -4.214 1.00 89.69 105 ALA A N 1
ATOM 770 C CA . ALA A 1 105 ? 1.175 1.713 -3.894 1.00 89.69 105 ALA A CA 1
ATOM 771 C C . ALA A 1 105 ? -0.209 2.360 -4.072 1.00 89.69 105 ALA A C 1
ATOM 773 O O . ALA A 1 105 ? -0.672 3.067 -3.176 1.00 89.69 105 ALA A O 1
ATOM 774 N N . ALA A 1 106 ? -0.891 2.082 -5.188 1.00 88.50 106 ALA A N 1
ATOM 775 C CA . ALA A 1 106 ? -2.230 2.595 -5.462 1.00 88.50 106 ALA A CA 1
ATOM 776 C C . ALA A 1 106 ? -3.248 2.067 -4.442 1.00 88.50 106 ALA A C 1
ATOM 778 O O . ALA A 1 106 ? -3.992 2.850 -3.855 1.00 88.50 106 ALA A O 1
ATOM 779 N N . GLY A 1 107 ? -3.239 0.756 -4.161 1.00 89.75 107 GLY A N 1
ATOM 780 C CA . GLY A 1 107 ? -4.112 0.156 -3.149 1.00 89.75 107 GLY A CA 1
ATOM 781 C C . GLY A 1 107 ? -3.933 0.789 -1.766 1.00 89.75 107 GLY A C 1
ATOM 782 O O . GLY A 1 107 ? -4.922 1.104 -1.107 1.00 89.75 107 GLY A O 1
ATOM 783 N N . ALA A 1 108 ? -2.688 1.053 -1.352 1.00 91.50 108 ALA A N 1
ATOM 784 C CA . ALA A 1 108 ? -2.402 1.723 -0.085 1.00 91.50 108 ALA A CA 1
ATOM 785 C C . ALA A 1 108 ? -2.935 3.166 -0.049 1.00 91.50 108 ALA A C 1
ATOM 787 O O . ALA A 1 108 ? -3.569 3.560 0.930 1.00 91.50 108 ALA A O 1
ATOM 788 N N . ALA A 1 109 ? -2.713 3.944 -1.113 1.00 89.75 109 ALA A N 1
ATOM 789 C CA . ALA A 1 109 ? -3.159 5.333 -1.186 1.00 89.75 109 ALA A CA 1
ATOM 790 C C . ALA A 1 109 ? -4.689 5.463 -1.249 1.00 89.75 109 ALA A C 1
ATOM 792 O O . ALA A 1 109 ? -5.254 6.281 -0.527 1.00 89.75 109 ALA A O 1
ATOM 793 N N . TYR A 1 110 ? -5.373 4.627 -2.038 1.00 89.50 110 TYR A N 1
ATOM 794 C CA . TYR A 1 110 ? -6.838 4.603 -2.067 1.00 89.50 110 TYR A CA 1
ATOM 795 C C . TYR A 1 110 ? -7.432 4.149 -0.733 1.00 89.50 110 TYR A C 1
ATOM 797 O O . TYR A 1 110 ? -8.425 4.718 -0.287 1.00 89.50 110 TYR A O 1
ATOM 805 N N . ALA A 1 111 ? -6.832 3.155 -0.067 1.00 91.00 111 ALA A N 1
ATOM 806 C CA . ALA A 1 111 ? -7.282 2.740 1.260 1.00 91.00 111 ALA A CA 1
ATOM 807 C C . ALA A 1 111 ? -7.193 3.900 2.265 1.00 91.00 111 ALA A C 1
ATOM 809 O O . ALA A 1 111 ? -8.111 4.091 3.059 1.00 91.00 111 ALA A O 1
ATOM 810 N N . ALA A 1 112 ? -6.116 4.689 2.207 1.00 89.94 112 ALA A N 1
ATOM 811 C CA . ALA A 1 112 ? -5.947 5.880 3.034 1.00 89.94 112 ALA A CA 1
ATOM 812 C C . ALA A 1 112 ? -6.999 6.956 2.736 1.00 89.94 112 ALA A C 1
ATOM 814 O O . ALA A 1 112 ? -7.555 7.542 3.658 1.00 89.94 112 ALA A O 1
ATOM 815 N N . ASP A 1 113 ? -7.292 7.188 1.459 1.00 89.00 113 ASP A N 1
ATOM 816 C CA . ASP A 1 113 ? -8.268 8.183 1.022 1.00 89.00 113 ASP A CA 1
ATOM 817 C C . ASP A 1 113 ? -9.696 7.844 1.471 1.00 89.00 113 ASP A C 1
ATOM 819 O O . ASP A 1 113 ? -10.329 8.623 2.179 1.00 89.00 113 ASP A O 1
ATOM 823 N N . VAL A 1 114 ? -10.158 6.622 1.189 1.00 89.50 114 VAL A N 1
ATOM 824 C CA . VAL A 1 114 ? -11.487 6.165 1.624 1.00 89.50 114 VAL A CA 1
ATOM 825 C C . VAL A 1 114 ? -11.583 6.126 3.154 1.00 89.50 114 VAL A C 1
ATOM 827 O O . VAL A 1 114 ? -12.634 6.422 3.727 1.00 89.50 114 VAL A O 1
ATOM 830 N N . ALA A 1 115 ? -10.489 5.798 3.848 1.00 88.88 115 ALA A N 1
ATOM 831 C CA . ALA A 1 115 ? -10.439 5.870 5.303 1.00 88.88 115 ALA A CA 1
ATOM 832 C C . ALA A 1 115 ? -10.556 7.315 5.818 1.00 88.88 115 ALA A C 1
ATOM 834 O O . ALA A 1 115 ? -11.241 7.539 6.818 1.00 88.88 115 ALA A O 1
ATOM 835 N N . ALA A 1 116 ? -9.951 8.290 5.136 1.00 87.31 116 ALA A N 1
ATOM 836 C CA . ALA A 1 116 ? -10.108 9.705 5.459 1.00 87.31 116 ALA A CA 1
ATOM 837 C C . ALA A 1 116 ? -11.565 10.156 5.288 1.00 87.31 116 ALA A C 1
ATOM 839 O O . ALA A 1 116 ? -12.135 10.739 6.215 1.00 87.31 116 ALA A O 1
ATOM 840 N N . ASP A 1 117 ? -12.213 9.788 4.182 1.00 87.75 117 ASP A N 1
ATOM 841 C CA . ASP A 1 117 ? -13.625 10.099 3.941 1.00 87.75 117 ASP A CA 1
ATOM 842 C C . ASP A 1 117 ? -14.560 9.475 4.988 1.00 87.75 117 ASP A C 1
ATOM 844 O O . ASP A 1 117 ? -15.485 10.135 5.473 1.00 87.75 117 ASP A O 1
ATOM 848 N N . LEU A 1 118 ? -14.287 8.238 5.421 1.00 86.69 118 LEU A N 1
ATOM 849 C CA . LEU A 1 118 ? -15.001 7.604 6.535 1.00 86.69 118 LEU A CA 1
ATOM 850 C C . LEU A 1 118 ? -14.857 8.397 7.835 1.00 86.69 118 LEU A C 1
ATOM 852 O O . LEU A 1 118 ? -15.848 8.619 8.531 1.00 86.69 118 LEU A O 1
ATOM 856 N N . THR A 1 119 ? -13.641 8.840 8.169 1.00 85.19 119 THR A N 1
ATOM 857 C CA . THR A 1 119 ? -13.406 9.640 9.383 1.00 85.19 119 THR A CA 1
ATOM 858 C C . THR A 1 119 ? -14.054 11.022 9.312 1.00 85.19 119 THR A C 1
ATOM 860 O O . THR A 1 119 ? -14.484 11.545 10.340 1.00 85.19 119 THR A O 1
ATOM 863 N N . ALA A 1 120 ? -14.202 11.579 8.108 1.00 84.75 120 ALA A N 1
ATOM 864 C CA . ALA A 1 120 ? -14.922 12.824 7.856 1.00 84.75 120 ALA A CA 1
ATOM 865 C C . ALA A 1 120 ? -16.457 12.654 7.843 1.00 84.75 120 ALA A C 1
ATOM 867 O O . ALA A 1 120 ? -17.185 13.645 7.779 1.00 84.75 120 ALA A O 1
ATOM 868 N N . GLY A 1 121 ? -16.965 11.418 7.917 1.00 84.06 121 GLY A N 1
ATOM 869 C CA . GLY A 1 121 ? -18.398 11.122 7.907 1.00 84.06 121 GLY A CA 1
ATOM 870 C C . GLY A 1 121 ? -19.045 11.200 6.521 1.00 84.06 121 GLY A C 1
ATOM 871 O O . GLY A 1 121 ? -20.248 11.453 6.423 1.00 84.06 121 GLY A O 1
ATOM 872 N N . ALA A 1 122 ? -18.280 11.007 5.443 1.00 81.25 122 ALA A N 1
ATOM 873 C CA . ALA A 1 122 ? -18.812 11.005 4.086 1.00 81.25 122 ALA A CA 1
ATOM 874 C C . ALA A 1 122 ? -19.781 9.828 3.864 1.00 81.25 122 ALA A C 1
ATOM 876 O O . ALA A 1 122 ? -19.447 8.668 4.092 1.00 81.25 122 ALA A O 1
ATOM 877 N N . ALA A 1 123 ? -20.986 10.120 3.364 1.00 76.06 123 ALA A N 1
ATOM 878 C CA . ALA A 1 123 ? -22.076 9.142 3.259 1.00 76.06 123 ALA A CA 1
ATOM 879 C C . ALA A 1 123 ? -21.849 8.019 2.228 1.00 76.06 123 ALA A C 1
ATOM 881 O O . ALA A 1 123 ? -22.563 7.018 2.250 1.00 76.06 123 ALA A O 1
ATOM 882 N N . TRP A 1 124 ? -20.907 8.196 1.300 1.00 77.19 124 TRP A N 1
ATOM 883 C CA . TRP A 1 124 ? -20.619 7.223 0.245 1.00 77.19 124 TRP A CA 1
ATOM 884 C C . TRP A 1 124 ? -19.498 6.247 0.616 1.00 77.19 124 TRP A C 1
ATOM 886 O O . TRP A 1 124 ? -19.414 5.180 0.014 1.00 77.19 124 TRP A O 1
ATOM 896 N N . ALA A 1 125 ? -18.656 6.587 1.593 1.00 81.81 125 ALA A N 1
ATOM 897 C CA . ALA A 1 125 ? -17.527 5.756 1.970 1.00 81.81 125 ALA A CA 1
ATOM 898 C C . ALA A 1 125 ? -18.006 4.599 2.856 1.00 81.81 125 ALA A C 1
ATOM 900 O O . ALA A 1 125 ? -18.742 4.806 3.826 1.00 81.81 125 ALA A O 1
ATOM 901 N N . ARG A 1 126 ? -17.598 3.364 2.538 1.00 90.69 126 ARG A N 1
ATOM 902 C CA . ARG A 1 126 ? -17.877 2.194 3.378 1.00 90.69 126 ARG A CA 1
ATOM 903 C C . ARG A 1 126 ? -16.578 1.609 3.892 1.00 90.69 126 ARG A C 1
ATOM 905 O O . ARG A 1 126 ? -15.575 1.527 3.197 1.00 90.69 126 ARG A O 1
ATOM 912 N N . ARG A 1 127 ? -16.624 1.144 5.136 1.00 92.94 127 ARG A N 1
ATOM 913 C CA . ARG A 1 127 ? -15.479 0.523 5.807 1.00 92.94 127 ARG A CA 1
ATOM 914 C C . ARG A 1 127 ? -14.902 -0.663 5.034 1.00 92.94 127 ARG A C 1
ATOM 916 O O . ARG A 1 127 ? -13.692 -0.834 4.988 1.00 92.94 127 ARG A O 1
ATOM 923 N N . GLU A 1 128 ? -15.776 -1.456 4.426 1.00 95.06 128 GLU A N 1
ATOM 924 C CA . GLU A 1 128 ? -15.406 -2.595 3.585 1.00 95.06 128 GLU A CA 1
ATOM 925 C C . GLU A 1 128 ? -14.530 -2.177 2.396 1.00 95.06 128 GLU A C 1
ATOM 927 O O . GLU A 1 128 ? -13.540 -2.847 2.113 1.00 95.06 128 GLU A O 1
ATOM 932 N N . ASP A 1 129 ? -14.807 -1.013 1.796 1.00 94.19 129 ASP A N 1
ATOM 933 C CA . ASP A 1 129 ? -14.042 -0.504 0.657 1.00 94.19 129 ASP A CA 1
ATOM 934 C C . ASP A 1 129 ? -12.565 -0.256 1.054 1.00 94.19 129 ASP A C 1
ATOM 936 O O . ASP A 1 129 ? -11.655 -0.560 0.283 1.00 94.19 129 ASP A O 1
ATOM 940 N N . VAL A 1 130 ? -12.290 0.198 2.290 1.00 93.44 130 VAL A N 1
ATOM 941 C CA . VAL A 1 130 ? -10.908 0.352 2.799 1.00 93.44 130 VAL A CA 1
ATOM 942 C C . VAL A 1 130 ? -10.186 -0.989 2.872 1.00 93.44 130 VAL A C 1
ATOM 944 O O . VAL A 1 130 ? -9.028 -1.090 2.463 1.00 93.44 130 VAL A O 1
ATOM 947 N N . TYR A 1 131 ? -10.854 -2.027 3.377 1.00 96.44 131 TYR A N 1
ATOM 948 C CA . TYR A 1 131 ? -10.255 -3.355 3.492 1.00 96.44 131 TYR A CA 1
ATOM 949 C C . TYR A 1 131 ? -10.016 -3.992 2.120 1.00 96.44 131 TYR A C 1
ATOM 951 O O . TYR A 1 131 ? -8.974 -4.613 1.922 1.00 96.44 131 TYR A O 1
ATOM 959 N N . ASP A 1 132 ? -10.908 -3.787 1.151 1.00 95.69 132 ASP A N 1
ATOM 960 C CA . ASP A 1 132 ? -10.725 -4.279 -0.217 1.00 95.69 132 ASP A CA 1
ATOM 961 C C . ASP A 1 132 ? -9.561 -3.597 -0.944 1.00 95.69 132 ASP A C 1
ATOM 963 O O . ASP A 1 132 ? -8.788 -4.258 -1.653 1.00 95.69 132 ASP A O 1
ATOM 967 N N . LEU A 1 133 ? -9.388 -2.290 -0.735 1.00 94.06 133 LEU A N 1
ATOM 968 C CA . LEU A 1 133 ? -8.271 -1.515 -1.279 1.00 94.06 133 LEU A CA 1
ATOM 969 C C . LEU A 1 133 ? -6.943 -1.880 -0.601 1.00 94.06 133 LEU A C 1
ATOM 971 O O . LEU A 1 133 ? -5.933 -2.085 -1.279 1.00 94.06 133 LEU A O 1
ATOM 975 N N . ALA A 1 134 ? -6.945 -2.085 0.716 1.00 96.00 134 ALA A N 1
ATOM 976 C CA . ALA A 1 134 ? -5.787 -2.622 1.421 1.00 96.00 134 ALA A CA 1
ATOM 977 C C . ALA A 1 134 ? -5.449 -4.047 0.936 1.00 96.00 134 ALA A C 1
ATOM 979 O O . ALA A 1 134 ? -4.282 -4.363 0.695 1.00 96.00 134 ALA A O 1
ATOM 980 N N . ALA A 1 135 ? -6.453 -4.894 0.686 1.00 97.00 135 ALA A N 1
ATOM 981 C CA . ALA A 1 135 ? -6.260 -6.225 0.116 1.00 97.00 135 ALA A CA 1
ATOM 982 C C . ALA A 1 135 ? -5.726 -6.171 -1.325 1.00 97.00 135 ALA A C 1
ATOM 984 O O . ALA A 1 135 ? -4.941 -7.040 -1.712 1.00 97.00 135 ALA A O 1
ATOM 985 N N . ARG A 1 136 ? -6.086 -5.151 -2.125 1.00 94.38 136 ARG A N 1
ATOM 986 C CA . ARG A 1 136 ? -5.437 -4.888 -3.427 1.00 94.38 136 ARG A CA 1
ATOM 987 C C . ARG A 1 136 ? -3.938 -4.698 -3.229 1.00 94.38 136 ARG A C 1
ATOM 989 O O . ARG A 1 136 ? -3.169 -5.325 -3.958 1.00 94.38 136 ARG A O 1
ATOM 996 N N . ALA A 1 137 ? -3.528 -3.941 -2.210 1.00 94.69 137 ALA A N 1
ATOM 997 C CA . ALA A 1 137 ? -2.112 -3.729 -1.960 1.00 94.69 137 ALA A CA 1
ATOM 998 C C . ALA A 1 137 ? -1.373 -5.016 -1.562 1.00 94.69 137 ALA A C 1
ATOM 1000 O O . ALA A 1 137 ? -0.282 -5.299 -2.065 1.00 94.69 137 ALA A O 1
ATOM 1001 N N . VAL A 1 138 ? -2.006 -5.838 -0.718 1.00 97.06 138 VAL A N 1
ATOM 1002 C CA . VAL A 1 138 ? -1.491 -7.160 -0.334 1.00 97.06 138 VAL A CA 1
ATOM 1003 C C . VAL A 1 138 ? -1.342 -8.066 -1.553 1.00 97.06 138 VAL A C 1
ATOM 1005 O O . VAL A 1 138 ? -0.291 -8.675 -1.724 1.00 97.06 138 VAL A O 1
ATOM 1008 N N . ARG A 1 139 ? -2.356 -8.147 -2.427 1.00 95.56 139 ARG A N 1
ATOM 1009 C CA . ARG A 1 139 ? -2.306 -8.967 -3.651 1.00 95.56 139 ARG A CA 1
ATOM 1010 C C . ARG A 1 139 ? -1.214 -8.498 -4.610 1.00 95.56 139 ARG A C 1
ATOM 1012 O O . ARG A 1 139 ? -0.483 -9.340 -5.131 1.00 95.56 139 ARG A O 1
ATOM 1019 N N . GLY A 1 140 ? -1.082 -7.183 -4.797 1.00 92.62 140 GLY A N 1
ATOM 1020 C CA . GLY A 1 140 ? -0.006 -6.581 -5.584 1.00 92.62 140 GLY A CA 1
ATOM 1021 C C . GLY A 1 140 ? 1.356 -7.027 -5.064 1.00 92.62 140 GLY A C 1
ATOM 1022 O O . GLY A 1 140 ? 2.125 -7.651 -5.796 1.00 92.62 140 GLY A O 1
ATOM 1023 N N . ALA A 1 141 ? 1.607 -6.846 -3.767 1.00 94.25 141 ALA A N 1
ATOM 1024 C CA . ALA A 1 141 ? 2.871 -7.232 -3.149 1.00 94.25 141 ALA A CA 1
ATOM 1025 C C . ALA A 1 141 ? 3.126 -8.754 -3.171 1.00 94.25 141 ALA A C 1
ATOM 1027 O O . ALA A 1 141 ? 4.236 -9.202 -3.470 1.00 94.25 141 ALA A O 1
ATOM 1028 N N . ALA A 1 142 ? 2.094 -9.555 -2.899 1.00 95.75 142 ALA A N 1
ATOM 1029 C CA . ALA A 1 142 ? 2.140 -11.017 -2.837 1.00 95.75 142 ALA A CA 1
ATOM 1030 C C . ALA A 1 142 ? 2.304 -11.702 -4.201 1.00 95.75 142 ALA A C 1
ATOM 1032 O O . ALA A 1 142 ? 2.624 -12.896 -4.254 1.00 95.75 142 ALA A O 1
ATOM 1033 N N . SER A 1 143 ? 2.097 -10.972 -5.300 1.00 93.38 143 SER A N 1
ATOM 1034 C CA . SER A 1 143 ? 2.370 -11.467 -6.653 1.00 93.38 143 SER A CA 1
ATOM 1035 C C . SER A 1 143 ? 3.856 -11.794 -6.872 1.00 93.38 143 SER A C 1
ATOM 1037 O O . SER A 1 143 ? 4.189 -12.555 -7.785 1.00 93.38 143 SER A O 1
ATOM 1039 N N . HIS A 1 144 ? 4.742 -11.297 -5.997 1.00 91.00 144 HIS A N 1
ATOM 1040 C CA . HIS A 1 144 ? 6.135 -11.710 -5.904 1.00 91.00 144 HIS A CA 1
ATOM 1041 C C . HIS A 1 144 ? 6.337 -12.729 -4.761 1.00 91.00 144 HIS A C 1
ATOM 1043 O O . HIS A 1 144 ? 6.359 -12.337 -3.597 1.00 91.00 144 HIS A O 1
ATOM 1049 N N . PRO A 1 145 ? 6.531 -14.036 -5.038 1.00 91.56 145 PRO A N 1
ATOM 1050 C CA . PRO A 1 145 ? 6.542 -15.076 -4.001 1.00 91.56 145 PRO A CA 1
ATOM 1051 C C . PRO A 1 145 ? 7.491 -14.847 -2.808 1.00 91.56 145 PRO A C 1
ATOM 1053 O O . PRO A 1 145 ? 7.080 -15.152 -1.686 1.00 91.56 145 PRO A O 1
ATOM 1056 N N . PRO A 1 146 ? 8.708 -14.287 -2.987 1.00 92.00 146 PRO A N 1
ATOM 1057 C CA . PRO A 1 146 ? 9.607 -13.994 -1.870 1.00 92.00 146 PRO A CA 1
ATOM 1058 C C . PRO A 1 146 ? 9.029 -13.067 -0.793 1.00 92.00 146 PRO A C 1
ATOM 1060 O O . PRO A 1 146 ? 9.482 -13.132 0.342 1.00 92.00 146 PRO A O 1
ATOM 1063 N N . THR A 1 147 ? 8.027 -12.235 -1.099 1.00 93.88 147 THR A N 1
ATOM 1064 C CA . THR A 1 147 ? 7.446 -11.299 -0.117 1.00 93.88 147 THR A CA 1
ATOM 1065 C C . THR A 1 147 ? 6.368 -11.933 0.762 1.00 93.88 147 THR A C 1
ATOM 1067 O O . THR A 1 147 ? 6.047 -11.387 1.813 1.00 93.88 147 THR A O 1
ATOM 1070 N N . GLN A 1 148 ? 5.788 -13.074 0.371 1.00 95.25 148 GLN A N 1
ATOM 1071 C CA . GLN A 1 148 ? 4.568 -13.600 1.000 1.00 95.25 148 GLN A CA 1
ATOM 1072 C C . GLN A 1 148 ? 4.752 -13.972 2.475 1.00 95.25 148 GLN A C 1
ATOM 1074 O O . GLN A 1 148 ? 3.861 -13.724 3.289 1.00 95.25 148 GLN A O 1
ATOM 1079 N N . ALA A 1 149 ? 5.893 -14.578 2.820 1.00 95.31 149 ALA A N 1
ATOM 1080 C CA . ALA A 1 149 ? 6.201 -14.950 4.199 1.00 95.31 149 ALA A CA 1
ATOM 1081 C C . ALA A 1 149 ? 6.312 -13.703 5.083 1.00 95.31 149 ALA A C 1
ATOM 1083 O O . ALA A 1 149 ? 5.690 -13.638 6.142 1.00 95.31 149 ALA A O 1
ATOM 1084 N N . ASP A 1 150 ? 7.020 -12.688 4.595 1.00 95.12 150 ASP A N 1
ATOM 1085 C CA . ASP A 1 150 ? 7.221 -11.464 5.349 1.00 95.12 150 ASP A CA 1
ATOM 1086 C C . ASP A 1 150 ? 5.943 -10.617 5.457 1.00 95.12 150 ASP A C 1
ATOM 1088 O O . ASP A 1 150 ? 5.690 -10.014 6.497 1.00 95.12 150 ASP A O 1
ATOM 1092 N N . ILE A 1 151 ? 5.102 -10.599 4.414 1.00 96.00 151 ILE A N 1
ATOM 1093 C CA . ILE A 1 151 ? 3.766 -9.978 4.447 1.00 96.00 151 ILE A CA 1
ATOM 1094 C C . ILE A 1 151 ? 2.926 -10.612 5.561 1.00 96.00 151 ILE A C 1
ATOM 1096 O O . ILE A 1 151 ? 2.275 -9.903 6.329 1.00 96.00 151 ILE A O 1
ATOM 1100 N N . ARG A 1 152 ? 2.943 -11.947 5.682 1.00 96.88 152 ARG A N 1
ATOM 1101 C CA . ARG A 1 152 ? 2.214 -12.640 6.752 1.00 96.88 152 ARG A CA 1
ATOM 1102 C C . ARG A 1 152 ? 2.792 -12.306 8.130 1.00 96.88 152 ARG A C 1
ATOM 1104 O O . ARG A 1 152 ? 2.018 -12.020 9.039 1.00 96.88 152 ARG A O 1
ATOM 1111 N N . GLN A 1 153 ? 4.116 -12.285 8.274 1.00 96.19 153 GLN A N 1
ATOM 1112 C CA . GLN A 1 153 ? 4.773 -11.913 9.531 1.00 96.19 153 GLN A CA 1
ATOM 1113 C C . GLN A 1 153 ? 4.426 -10.479 9.959 1.00 96.19 153 GLN A C 1
ATOM 1115 O O . GLN A 1 153 ? 4.135 -10.231 11.129 1.00 96.19 153 GLN A O 1
ATOM 1120 N N . ASP A 1 154 ? 4.432 -9.531 9.022 1.00 96.31 154 ASP A N 1
ATOM 1121 C CA . ASP A 1 154 ? 4.056 -8.143 9.286 1.00 96.31 154 ASP A CA 1
ATOM 1122 C C . ASP A 1 154 ? 2.603 -8.021 9.735 1.00 96.31 154 ASP A C 1
ATOM 1124 O O . ASP A 1 154 ? 2.313 -7.292 10.685 1.00 96.31 154 ASP A O 1
ATOM 1128 N N . PHE A 1 155 ? 1.703 -8.756 9.079 1.00 97.38 155 PHE A N 1
ATOM 1129 C CA . PHE A 1 155 ? 0.295 -8.802 9.450 1.00 97.38 155 PHE A CA 1
ATOM 1130 C C . PHE A 1 155 ? 0.123 -9.303 10.885 1.00 97.38 155 PHE A C 1
ATOM 1132 O O . PHE A 1 155 ? -0.530 -8.652 11.696 1.00 97.38 155 PHE A O 1
ATOM 1139 N N . GLU A 1 156 ? 0.748 -10.429 11.226 1.00 97.25 156 GLU A N 1
ATOM 1140 C CA . GLU A 1 156 ? 0.679 -11.014 12.568 1.00 97.25 156 GLU A CA 1
ATOM 1141 C C . GLU A 1 156 ? 1.266 -10.082 13.631 1.00 97.25 156 GLU A C 1
ATOM 1143 O O . GLU A 1 156 ? 0.665 -9.895 14.692 1.00 97.25 156 GLU A O 1
ATOM 1148 N N . ARG A 1 157 ? 2.402 -9.437 13.332 1.00 96.19 157 ARG A N 1
ATOM 1149 C CA . ARG A 1 157 ? 3.013 -8.431 14.209 1.00 96.19 157 ARG A CA 1
ATOM 1150 C C . ARG A 1 157 ? 2.063 -7.262 14.454 1.00 96.19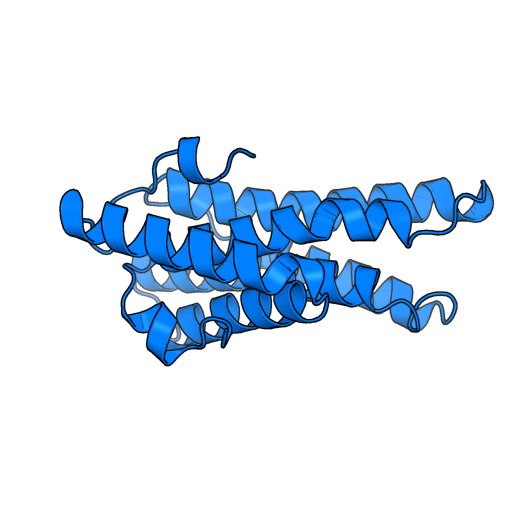 157 ARG A C 1
ATOM 1152 O O . ARG A 1 157 ? 1.960 -6.798 15.589 1.00 96.19 157 ARG A O 1
ATOM 1159 N N . LEU A 1 158 ? 1.383 -6.783 13.414 1.00 96.12 158 LEU A N 1
ATOM 1160 C CA . LEU A 1 158 ? 0.463 -5.657 13.521 1.00 96.12 158 LEU A CA 1
ATOM 1161 C C . LEU A 1 158 ? -0.815 -6.029 14.278 1.00 96.12 158 LEU A C 1
ATOM 1163 O O . LEU A 1 158 ? -1.247 -5.259 15.128 1.00 96.12 158 LEU A O 1
ATOM 1167 N N . VAL A 1 159 ? -1.370 -7.223 14.044 1.00 97.38 159 VAL A N 1
ATOM 1168 C CA . VAL A 1 159 ? -2.501 -7.760 14.821 1.00 97.38 159 VAL A CA 1
ATOM 1169 C C . VAL A 1 159 ? -2.132 -7.861 16.299 1.00 97.38 159 VAL A C 1
ATOM 1171 O O . VAL A 1 159 ? -2.874 -7.371 17.147 1.00 97.38 159 VAL A O 1
ATOM 1174 N N . GLY A 1 160 ? -0.976 -8.449 16.618 1.00 97.06 160 GLY A N 1
ATOM 1175 C CA . GLY A 1 160 ? -0.514 -8.583 17.999 1.00 97.06 160 GLY A CA 1
ATOM 1176 C C . GLY A 1 160 ? -0.291 -7.230 18.679 1.00 97.06 160 GLY A C 1
ATOM 1177 O O . GLY A 1 160 ? -0.659 -7.058 19.838 1.00 97.06 160 GLY A O 1
ATOM 1178 N N . ALA A 1 161 ? 0.257 -6.251 17.954 1.00 96.50 161 ALA A N 1
ATOM 1179 C CA . ALA A 1 161 ? 0.440 -4.896 18.465 1.00 96.50 161 ALA A CA 1
ATOM 1180 C C . ALA A 1 161 ? -0.893 -4.176 18.702 1.00 96.50 161 ALA A C 1
ATOM 1182 O O . ALA A 1 161 ? -1.078 -3.616 19.780 1.00 96.50 161 ALA A O 1
ATOM 1183 N N . ALA A 1 162 ? -1.818 -4.244 17.741 1.00 96.25 162 ALA A N 1
ATOM 1184 C CA . ALA A 1 162 ? -3.141 -3.644 17.857 1.00 96.25 162 ALA A CA 1
ATOM 1185 C C . ALA A 1 162 ? -3.923 -4.228 19.039 1.00 96.25 162 ALA A C 1
ATOM 1187 O O . ALA A 1 162 ? -4.516 -3.486 19.811 1.00 96.25 162 ALA A O 1
ATOM 1188 N N . GLN A 1 163 ? -3.871 -5.547 19.233 1.00 96.81 163 GLN A N 1
ATOM 1189 C CA . GLN A 1 163 ? -4.526 -6.205 20.363 1.00 96.81 163 GLN A CA 1
ATOM 1190 C C . GLN A 1 163 ? -3.852 -5.874 21.697 1.00 96.81 163 GLN A C 1
ATOM 1192 O O . GLN A 1 163 ? -4.531 -5.531 22.658 1.00 96.81 163 GLN A O 1
ATOM 1197 N N . GLY A 1 164 ? -2.521 -5.961 21.765 1.00 97.06 164 GLY A N 1
ATOM 1198 C CA . GLY A 1 164 ? -1.774 -5.743 23.006 1.00 97.06 164 GLY A CA 1
ATOM 1199 C C . GLY A 1 164 ? -1.770 -4.293 23.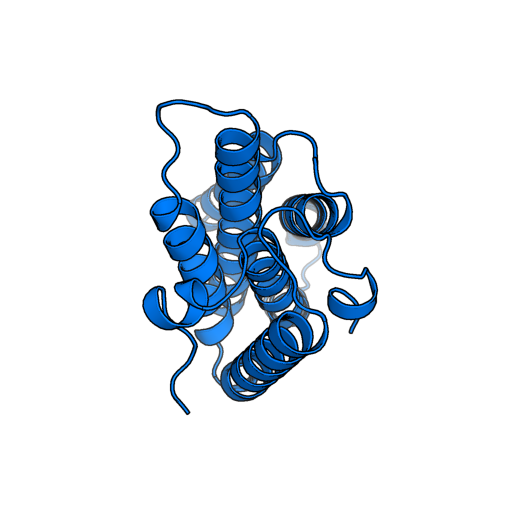493 1.00 97.06 164 GLY A C 1
ATOM 1200 O O . GLY A 1 164 ? -1.537 -4.054 24.673 1.00 97.06 164 GLY A O 1
ATOM 1201 N N . GLN A 1 165 ? -2.014 -3.336 22.598 1.00 95.88 165 GLN A N 1
ATOM 1202 C CA . GLN A 1 165 ? -2.106 -1.906 22.909 1.00 95.88 165 GLN A CA 1
ATOM 1203 C C . GLN A 1 165 ? -3.537 -1.366 22.787 1.00 95.88 165 GLN A C 1
ATOM 1205 O O . GLN A 1 165 ? -3.720 -0.153 22.827 1.00 95.88 165 GLN A O 1
ATOM 1210 N N . GLU A 1 166 ? -4.525 -2.250 22.615 1.00 96.06 166 GLU A N 1
ATOM 1211 C CA . GLU A 1 166 ? -5.948 -1.903 22.521 1.00 96.06 166 GLU A CA 1
ATOM 1212 C C . GLU A 1 166 ? -6.249 -0.827 21.460 1.00 96.06 166 GLU A C 1
ATOM 1214 O O . GLU A 1 166 ? -7.063 0.070 21.671 1.00 96.06 166 GLU A O 1
ATOM 1219 N N . TRP A 1 167 ? -5.579 -0.900 20.306 1.00 95.12 167 TRP A N 1
ATOM 1220 C CA . TRP A 1 167 ? -5.804 0.043 19.214 1.00 95.12 167 TRP A CA 1
ATOM 1221 C C . TRP A 1 167 ? -7.229 -0.070 18.675 1.00 95.12 167 TRP A C 1
ATOM 1223 O O . TRP A 1 167 ? -7.737 -1.162 18.412 1.00 95.12 167 TRP A O 1
ATOM 1233 N N . ASP A 1 168 ? -7.830 1.087 18.427 1.00 94.00 168 ASP A N 1
ATOM 1234 C CA . ASP A 1 168 ? -9.113 1.250 17.753 1.00 94.00 168 ASP A CA 1
ATOM 1235 C C . ASP A 1 168 ? -8.965 2.096 16.473 1.00 94.00 168 ASP A C 1
ATOM 1237 O O . ASP A 1 168 ? -7.860 2.451 16.056 1.00 94.00 168 ASP A O 1
ATOM 1241 N N . ASP A 1 169 ? -10.084 2.438 15.828 1.00 89.81 169 ASP A N 1
ATOM 1242 C CA . ASP A 1 169 ? -10.095 3.246 14.593 1.00 89.81 169 ASP A CA 1
ATOM 1243 C C . ASP A 1 169 ? -9.639 4.694 14.774 1.00 89.81 169 ASP A C 1
ATOM 1245 O O . ASP A 1 169 ? -9.661 5.465 13.818 1.00 89.81 169 ASP A O 1
ATOM 1249 N N . ARG A 1 170 ? -9.292 5.088 15.998 1.00 86.25 170 ARG A N 1
ATOM 1250 C CA . ARG A 1 170 ? -8.830 6.429 16.350 1.00 86.25 170 ARG A CA 1
ATOM 1251 C C . ARG A 1 170 ? -7.387 6.409 16.836 1.00 86.25 170 ARG A C 1
ATOM 1253 O O . ARG A 1 170 ? -6.856 7.456 17.206 1.00 86.25 170 ARG A O 1
ATOM 1260 N N . THR A 1 171 ? -6.761 5.236 16.863 1.00 92.50 171 THR A N 1
ATOM 1261 C CA . THR A 1 171 ? -5.421 5.063 17.402 1.00 92.50 171 THR A CA 1
ATOM 1262 C C . THR A 1 171 ? -4.386 5.103 16.272 1.00 92.50 171 THR A C 1
ATOM 1264 O O . THR A 1 171 ? -4.382 4.208 15.423 1.00 92.50 171 THR A O 1
ATOM 1267 N N . PRO A 1 172 ? -3.499 6.121 16.228 1.00 92.69 172 PRO A N 1
ATOM 1268 C CA . PRO A 1 172 ? -2.447 6.211 15.218 1.00 92.69 172 PRO A CA 1
ATOM 1269 C C . PRO A 1 172 ? -1.478 5.046 15.329 1.00 92.69 172 PRO A C 1
ATOM 1271 O O . PRO A 1 172 ? -1.080 4.642 16.422 1.00 92.69 172 PRO A O 1
ATOM 1274 N N . VAL A 1 173 ? -1.045 4.547 14.175 1.00 94.50 173 VAL A N 1
ATOM 1275 C CA . VAL A 1 173 ? -0.009 3.522 14.111 1.00 94.50 173 VAL A CA 1
ATOM 1276 C C . VAL A 1 173 ? 1.350 4.197 14.332 1.00 94.50 173 VAL A C 1
ATOM 1278 O O . VAL A 1 173 ? 1.691 5.135 13.606 1.00 94.50 173 VAL A O 1
ATOM 1281 N N . PRO A 1 174 ? 2.164 3.743 15.304 1.00 93.12 174 PRO A N 1
ATOM 1282 C CA . PRO A 1 174 ? 3.480 4.315 15.549 1.00 93.12 174 PRO A CA 1
ATOM 1283 C C . PRO A 1 174 ? 4.370 4.266 14.307 1.00 93.12 174 PRO A C 1
ATOM 1285 O O . PRO A 1 174 ? 4.426 3.253 13.609 1.00 93.12 174 PRO A O 1
ATOM 1288 N N . ALA A 1 175 ? 5.148 5.331 14.088 1.00 88.19 175 ALA A N 1
ATOM 1289 C CA . ALA A 1 175 ? 5.988 5.469 12.898 1.00 88.19 175 ALA A CA 1
ATOM 1290 C C . ALA A 1 175 ? 6.978 4.299 12.687 1.00 88.19 175 ALA A C 1
ATOM 1292 O O . ALA A 1 175 ? 7.381 3.985 11.568 1.00 88.19 175 ALA A O 1
ATOM 1293 N N . THR A 1 176 ? 7.342 3.615 13.773 1.00 88.06 176 THR A N 1
ATOM 1294 C CA . THR A 1 176 ? 8.227 2.445 13.782 1.00 88.06 176 THR A CA 1
ATOM 1295 C C . THR A 1 176 ? 7.671 1.232 13.028 1.00 88.06 176 THR A C 1
ATOM 1297 O O . THR A 1 176 ? 8.435 0.311 12.749 1.00 88.06 176 THR A O 1
ATOM 1300 N N . PHE A 1 177 ? 6.381 1.212 12.673 1.00 86.75 177 PHE A N 1
ATOM 1301 C CA . PHE A 1 177 ? 5.784 0.166 11.833 1.00 86.75 177 PHE A CA 1
ATOM 1302 C C . PHE A 1 177 ? 5.961 0.398 10.327 1.00 86.75 177 PHE A C 1
ATOM 1304 O O . PHE A 1 177 ? 5.858 -0.563 9.564 1.00 86.75 177 PHE A O 1
ATOM 1311 N N . PHE A 1 178 ? 6.259 1.625 9.889 1.00 79.00 178 PHE A N 1
ATOM 1312 C CA . PHE A 1 178 ? 6.481 1.936 8.468 1.00 79.00 178 PHE A CA 1
ATOM 1313 C C . PHE A 1 178 ? 7.951 1.776 8.047 1.00 79.00 178 PHE A C 1
ATOM 1315 O O . PHE A 1 178 ? 8.239 1.580 6.872 1.00 79.00 178 PHE A O 1
ATOM 1322 N N . GLY A 1 179 ? 8.886 1.829 9.004 1.00 71.38 179 GLY A N 1
ATOM 1323 C CA . GLY A 1 179 ? 10.318 1.625 8.762 1.00 71.38 179 GLY A CA 1
ATOM 1324 C C . GLY A 1 179 ? 10.689 0.165 8.476 1.00 71.38 179 GLY A C 1
ATOM 1325 O O . GLY A 1 179 ? 9.981 -0.749 8.899 1.00 71.38 179 GLY A O 1
ATOM 1326 N N . THR A 1 180 ? 11.803 -0.027 7.762 1.00 55.72 180 THR A N 1
ATOM 1327 C CA . THR A 1 180 ? 12.382 -1.324 7.347 1.00 55.72 180 THR A CA 1
ATOM 1328 C C . THR A 1 180 ? 12.401 -2.362 8.465 1.00 55.72 180 THR A C 1
ATOM 1330 O O . THR A 1 180 ? 13.073 -2.086 9.485 1.00 55.72 180 THR A O 1
#

pLDDT: mean 86.57, std 11.78, range [51.41, 97.75]

Secondary structure (DSSP, 8-state):
-PPP-HHHHTTS-HHHHHHHHHHHHHHHHHHHHHHS--SGGGHHHHHHHHHHHHHHHHHHHHHHHHSSPPP-HHHHHHHHHHHHHHHHTTSSTT-HHHHHHHHHHHHHHHHHHHHHHHHTT-TT--HHHHHHHHHHHHHHHHTSGGGHHHHHHHHHHHHHHHHHTT--TT-PPPGGGT--

Foldseek 3Di:
DDFDALVLLVLAALLLLLLLLLLLLVLLLVVLVVLDDPDPVCPVLSVQLSVLLVLLSVQSLCLLAPLQGDAQVVSLVSLVVSVVVVVVVVPRPPRLSNQLSSQSSSLSSVLSRLLNCVVVVPPPRDSSSSSNSSNSNRVSSVSPVVCRVVSVVLSVVSSCVCVVVVDHNRDHDHSVSSDD

Sequence (180 aa):
MPVPDTTDLARLPLWAAVAFAARCARRVQPLFEAGWPQTAKFRRARAEQAAALERAIAVAERFAAQAAGEPGYSAAADADHAVDAQTAAGQFAADKAITAYADAAAGAAYAADVAADLTAGAAWARREDVYDLAARAVRGAASHPPTQADIRQDFERLVGAAQGQEWDDRTPVPATFFGT

Organism: NCBI:txid157466

=== Feature glossary ===
A reading guide for the features in this record.

Start from the sequence.

  · Sequence gives the chain of amino acids in standard one-letter code (A=alanine, C=cysteine, …, Y=tyrosine), read N→C. It is the only feature that is directly encoded by the gene; all structural features are derived from the folded form of this sequence.

Fold it, and you get atomic coordinates and the backbone conformation that goes with them.

  · The mmCIF table is the protein's shape written out atom by atom. For each backbone N, Cα, C, and carbonyl O, it records an (x, y, z) coordinate triple in Å plus the residue type, chain letter, and residue number.

  · Backbone dihedral angles. Every residue except chain termini has a φ (preceding-C → N → Cα → C) and a ψ (N → Cα → C → next-N). They are reported in degrees following the IUPAC sign convention. Secondary structure is essentially a statement about which (φ, ψ) basin each residue occupies.

  · DSSP 8-state secondary structure assigns each residue one of H (α-helix), G (3₁₀-helix), I (π-helix), E (extended β-strand), B (isolated β-bridge), T (hydrogen-bonded turn), S (bend), or '-' (coil). The assignment is computed from backbone hydrogen-bond geometry via the Kabsch–Sander algorithm.

  · P-SEA three-state annotation labels each residue as helix, strand, or coil based purely on the geometry of the Cα trace. It serves as a fallback when the full backbone (and thus DSSP) is unavailable.

Summarize the fold with a handful of shape descriptors and a per-residue structural alphabet.

  · Radius of gyration (Rg) is the root-mean-square distance of Cα atoms from their centroid — a single number for overall size and compactness. A globular domain of N residues has Rg ≈ 2.2·N^0.38 Å; an extended or disordered chain has a much larger Rg. The Cα contact count is the number of residue pairs whose Cα atoms are within 8 Å and are more than four positions apart in sequence — a standard proxy for tertiary packing density. The bounding box is the smallest axis-aligned box enclosing all Cα atoms.

  · Foldseek's 3Di representation compresses backbone geometry into a per-residue letter drawn from a learned twenty-state alphabet. It captures the tertiary interaction pattern around each residue — which residues are packed against it in space, regardless of where they are in sequence.

  · Accessible surface area quantifies burial. A residue with SASA near zero is packed into the hydrophobic core; one with SASA >100 Å² sits on the surface. Computed here via the Shrake–Rupley numerical algorithm with a 1.4 Å probe.

Ask how reliable the model is.

  · For AlphaFold models, the B-factor field carries pLDDT — the model's own estimate of local accuracy on a 0–100 scale. Regions with pLDDT<50 should be treated as essentially unmodeled; they often correspond to intrinsically disordered segments.

  · For experimental (PDB) structures, the B-factor (temperature factor) quantifies the positional spread of each atom in the crystal — a combination of thermal vibration and static disorder — in units of Å². High B-factors mark flexible loops or poorly resolved regions; low B-factors mark the rigid, well-ordered core.

  · PAE(i, j) answers: if I align the predicted and true structures on residue i, how far off (in Å) do I expect residue j to be? A block-diagonal PAE matrix with low values on the blocks and high values off-diagonal is the signature of a multi-domain protein with confidently predicted domains but uncertain inter-domain orientation.

Place it in context: what it resembles, what it is annotated as, and how it looks.

  · Structural nearest neighbors (via Foldseek easy-search vs the PDB). Reported per hit: target PDB id, E-value, and alignment TM-score. A TM-score above ~0.5 is the conventional threshold for 'same fold'.

  · Functional annotations link the protein to curated databases. InterPro entries identify conserved domains and families by matching the sequence against member-database signatures (Pfam, PROSITE, CDD, …). Gene Ontology (GO) terms describe molecular function, biological process, and 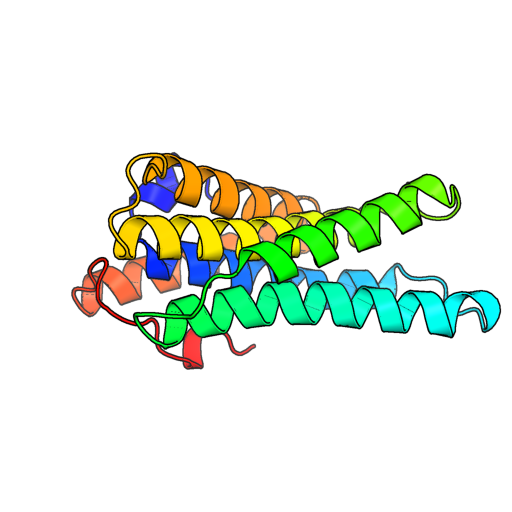cellular component in a controlled vocabulary. CATH places the structure in a hierarchical fold classification (Class/Architecture/Topology/Homologous-superfamily). The organism is the source species.

  · Plot images: a contact map (which residues are close in 3D, as an N×N binary image), a Ramachandran scatter (backbone torsion angles, revealing secondary-structure composition at a glance), and — for AlphaFold structures — a PAE heatmap (pairwise prediction confidence).

  · Structure images are PyMOL renders from six orthogonal camera directions. Cartoon representation draws helices as coils and strands as arrows; sticks shows the backbone as bonds; surface shows the solvent-excluded envelope. Rainbow coloring maps sequence position to hue (blue→red, N→C); chain coloring assigns a distinct color per polypeptide.